Protein AF-A0A4Z0NZ22-F1 (afdb_monomer)

InterPro domains:
  IPR008030 NmrA-like domain [PF05368] (2-257)
  IPR036291 NAD(P)-binding domain superfamily [SSF51735] (5-275)
  IPR051604 Ergot Alkaloid Biosynthesis Oxidoreductase [PTHR43162] (1-289)

Radius of gyration: 26.74 Å; Cα contacts (8 Å, |Δi|>4): 582; chains: 1; bounding box: 76×53×86 Å

Sequence (340 aa):
MSDSILVTGATGTVSSEVVKALASRGLTVRAGVRSIDKAAGLAALHPTVQLVELDYARPETVQAAFAGITRLFLLTPFTGDQVAICKQLVDAAQQASVQQVVLLSGAGADAQPGTQINHWHRAVEVYLQQSGLSYTVLRPSGFMQNFLTYNGDSIRQEDKFYLAIGDGRVNYIDVRDIAAVAAAVLTAPVAAHQGQIYTLTGPTAVSSPEVAAALSAATGRPISYVAVPGEAAAQALAQAPGWMRNGLLELYRLYKAGGADWVTPTVQEITQRPPYTIQQFAQDFRQQFAPTYQVLSGVDYRRHYRHRPGYGTRICGRRSVSYHSRSSPKLRGSSCPPSG

Mean predicted aligned error: 9.47 Å

Organism: NCBI:txid2510796

Foldseek 3Di:
DAAEEEQAPCPDQQNVLLLLLQVVVVGQYEYEHCDVVVCVVSCVSHVSYHYAHDDLVDVVSLLVSLAPHQEYEDDDDPDPCRLVSLLSNLVSCLVNVHQEYEYEAAPCLVPVVDFPSSVSSVSSVVSNVVSPHFYAYEHEWAELCCCLVPVLQCLQAPLEDEAQQPFFWAQHAHSNLVSLLSSLCSPDDSVVRGPYYHYAGAPFTGGQQVLQVLLCVQQVHRRDYDHDHLVRLLVVCVPPDPSVSRRRSRVSVCRSVRVRRDHDCRSCVRNVDHTDDSNNVSNVCNVSSHHPDPPPPDDDPVPDDDDDDDDDDDDDDDDDDDDDDDDDDDDDDDDDDDDD

Nearest PDB structures (foldseek):
  5l4l-assembly1_A  TM=8.899E-01  e=2.503E-23  Streptomyces antibioticus
  2jl1-assembly1_A-2  TM=8.457E-01  e=4.194E-20  Citrobacter sp. MY-5
  2vrb-assembly1_A-2  TM=8.433E-01  e=5.618E-20  Citrobacter sp. MY-5
  5f5l-assembly1_A  TM=8.610E-01  e=1.201E-19  Micromonospora okii
  2vrc-assembly1_D  TM=8.323E-01  e=1.069E-19  Citrobacter sp. MY-5

Solvent-accessible surface area (backbone atoms only — not comparable to full-atom values): 19156 Å² total; per-residue (Å²): 132,81,71,28,32,33,31,34,49,23,87,37,86,46,36,40,38,30,50,51,50,35,37,78,71,74,36,44,34,36,33,24,22,77,46,62,83,85,40,52,76,56,42,70,72,37,97,41,37,41,78,36,55,34,38,93,93,38,66,68,31,46,54,62,56,39,62,80,28,40,33,35,40,46,47,78,68,97,52,100,55,35,53,58,56,49,47,58,54,49,53,48,35,58,77,43,64,34,57,36,38,39,34,62,52,38,52,59,24,83,41,83,89,51,48,70,58,18,50,44,37,34,59,42,50,55,49,52,72,68,63,78,50,42,33,30,39,37,15,40,44,56,52,52,59,46,53,58,76,76,28,20,64,44,36,24,75,68,36,27,37,79,46,52,26,64,82,24,24,38,14,40,17,43,44,65,47,56,9,44,39,50,33,44,63,72,69,46,64,63,82,83,45,49,77,38,76,45,57,34,29,7,75,52,47,42,34,52,64,56,54,19,50,28,42,15,69,43,59,77,46,86,37,39,62,44,70,38,53,69,66,59,49,51,56,75,34,60,87,45,60,68,69,59,37,50,36,52,57,44,50,29,49,40,28,42,69,42,75,30,62,56,68,45,66,49,42,29,72,66,57,76,42,81,44,56,45,69,52,54,52,23,49,76,46,24,74,75,53,45,60,80,68,80,82,73,85,85,74,79,79,90,75,84,90,74,94,80,86,80,89,86,80,90,81,86,78,89,85,88,87,85,84,89,85,87,90,84,88,82,93,80,89,84,78,89,83,90,88,136

pLDDT: mean 86.63, std 21.99, range [26.66, 98.88]

Secondary structure (DSSP, 8-state):
----EEETTTTSTTHHHHHHHHHTTT--EEEEES-SGGGHHHHTT-TTEEEEE--TT-HHHHHHHHTT-SEEEE---SSTTHHHHHHHHHHHHHHTT-SEEEEE--TTTT-SS--HHHHHHHHHHHHHHHS-SEEEEEEE--BTTHHHHTSHHHHHHHSEEEES-TT-EE--B-HHHHHHHHHHHHHS-GGGTTT-EEEE--SS-EEHHHHHHHHHHHHTS--EEEEPPHHHHHHHTTTS-HHHHHHHHHHHHHHHTTTB----SHHHHHHSSPPPPHHHHHHHTTTTTS-SS---TT--TT--------------------------------------

Structure (mmCIF, N/CA/C/O backbone):
data_AF-A0A4Z0NZ22-F1
#
_entry.id   AF-A0A4Z0NZ22-F1
#
loop_
_atom_site.group_PDB
_atom_site.id
_atom_site.type_symbol
_atom_site.label_atom_id
_atom_site.label_alt_id
_atom_site.label_comp_id
_atom_site.label_asym_id
_atom_site.label_entity_id
_atom_site.label_seq_id
_atom_site.pdbx_PDB_ins_code
_atom_site.Cartn_x
_atom_site.Cartn_y
_atom_site.Cartn_z
_atom_site.occupancy
_atom_site.B_iso_or_equiv
_atom_site.auth_seq_id
_atom_site.auth_comp_id
_atom_site.auth_asym_id
_atom_site.auth_atom_id
_atom_site.pdbx_PDB_model_num
ATOM 1 N N . MET A 1 1 ? -18.307 -5.344 22.573 1.00 41.66 1 MET A N 1
ATOM 2 C CA . MET A 1 1 ? -18.718 -4.719 21.292 1.00 41.66 1 MET A CA 1
ATOM 3 C C . MET A 1 1 ? -17.888 -5.348 20.184 1.00 41.66 1 MET A C 1
ATOM 5 O O . MET A 1 1 ? -16.798 -5.812 20.487 1.00 41.66 1 MET A O 1
ATOM 9 N N . SER A 1 2 ? -18.391 -5.423 18.952 1.00 52.19 2 SER A N 1
ATOM 10 C CA . SER A 1 2 ? -17.599 -5.890 17.804 1.00 52.19 2 SER A CA 1
ATOM 11 C C . SER A 1 2 ? -16.536 -4.854 17.433 1.00 52.19 2 SER A C 1
ATOM 13 O O . SER A 1 2 ? -16.887 -3.684 17.282 1.00 52.19 2 SER A O 1
ATOM 15 N N . ASP A 1 3 ? -15.283 -5.274 17.242 1.00 67.06 3 ASP A N 1
ATOM 16 C CA . ASP A 1 3 ? -14.228 -4.401 16.714 1.00 67.06 3 ASP A CA 1
ATOM 17 C C . ASP A 1 3 ? -14.613 -3.909 15.309 1.00 67.06 3 ASP A C 1
ATOM 19 O O . ASP A 1 3 ? -14.659 -4.681 14.350 1.00 67.06 3 ASP A O 1
ATOM 23 N N . SER A 1 4 ? -14.928 -2.617 15.202 1.00 88.88 4 SER A N 1
ATOM 24 C CA . SER A 1 4 ? -15.258 -1.946 13.944 1.00 88.88 4 SER A CA 1
ATOM 25 C C . SER A 1 4 ? -13.990 -1.299 13.400 1.00 88.88 4 SER A C 1
ATOM 27 O O . SER A 1 4 ? -13.471 -0.353 13.999 1.00 88.88 4 SER A O 1
ATOM 29 N N . ILE A 1 5 ? -13.487 -1.824 12.281 1.00 97.81 5 ILE A N 1
ATOM 30 C CA . ILE A 1 5 ? -12.243 -1.369 11.652 1.00 97.81 5 ILE A CA 1
ATOM 31 C C . ILE A 1 5 ? -12.587 -0.435 10.488 1.00 97.81 5 ILE A C 1
ATOM 33 O O . ILE A 1 5 ? -13.221 -0.871 9.526 1.00 97.81 5 ILE A O 1
ATOM 37 N N . LEU A 1 6 ? -12.150 0.827 10.539 1.00 98.50 6 LEU A N 1
ATOM 38 C CA . LEU A 1 6 ? -12.219 1.733 9.386 1.00 98.50 6 LEU A CA 1
ATOM 39 C C . LEU A 1 6 ? -11.028 1.494 8.458 1.00 98.50 6 LEU A C 1
ATOM 41 O O . LEU A 1 6 ? -9.884 1.488 8.903 1.00 98.50 6 LEU A O 1
ATOM 45 N N . VAL A 1 7 ? -11.292 1.362 7.162 1.00 98.69 7 VAL A N 1
ATOM 46 C CA . VAL A 1 7 ? -10.273 1.352 6.108 1.00 98.69 7 VAL A CA 1
ATOM 47 C C . VAL A 1 7 ? -10.487 2.582 5.232 1.00 98.69 7 VAL A C 1
ATOM 49 O O . VAL A 1 7 ? -11.514 2.686 4.556 1.00 98.69 7 VAL A O 1
ATOM 52 N N . THR A 1 8 ? -9.546 3.530 5.241 1.00 98.50 8 THR A N 1
ATOM 53 C CA . THR A 1 8 ? -9.668 4.759 4.438 1.00 98.50 8 THR A CA 1
ATOM 54 C C . THR A 1 8 ? -9.293 4.525 2.974 1.00 98.50 8 THR A C 1
ATOM 56 O O . THR A 1 8 ? -8.474 3.661 2.640 1.00 98.50 8 THR A O 1
ATOM 59 N N . GLY A 1 9 ? -9.912 5.297 2.073 1.00 96.12 9 GLY A N 1
ATOM 60 C CA . GLY A 1 9 ? -9.673 5.190 0.632 1.00 96.12 9 GLY A CA 1
ATOM 61 C C . GLY A 1 9 ? -9.970 3.792 0.078 1.00 96.12 9 GLY A C 1
ATOM 62 O O . GLY A 1 9 ? -9.214 3.300 -0.755 1.00 96.12 9 GLY A O 1
ATOM 63 N N . ALA A 1 10 ? -11.029 3.132 0.560 1.00 96.81 10 ALA A N 1
ATOM 64 C CA . ALA A 1 10 ? -11.227 1.684 0.439 1.00 96.81 10 ALA A CA 1
ATOM 65 C C . ALA A 1 10 ? -11.265 1.126 -1.001 1.00 96.81 10 ALA A C 1
ATOM 67 O O . ALA A 1 10 ? -10.991 -0.053 -1.203 1.00 96.81 10 ALA A O 1
ATOM 68 N N . THR A 1 11 ? -11.547 1.954 -2.012 1.00 95.06 11 THR A N 1
ATOM 69 C CA . THR A 1 11 ? -11.486 1.583 -3.442 1.00 95.06 11 THR A CA 1
ATOM 70 C C . THR A 1 11 ? -10.072 1.626 -4.045 1.00 95.06 11 THR A C 1
ATOM 72 O O . THR A 1 11 ? -9.912 1.363 -5.233 1.00 95.06 11 THR A O 1
ATOM 75 N N . GLY A 1 12 ? -9.050 2.016 -3.278 1.00 94.94 12 GLY A N 1
ATOM 76 C CA . GLY A 1 12 ? -7.660 2.117 -3.730 1.00 94.94 12 GLY A CA 1
ATOM 77 C C . GLY A 1 12 ? -6.935 0.768 -3.802 1.00 94.94 12 GLY A C 1
ATOM 78 O O . GLY A 1 12 ? -7.339 -0.207 -3.169 1.00 94.94 12 GLY A O 1
ATOM 79 N N . THR A 1 13 ? -5.825 0.727 -4.543 1.00 95.81 13 THR A N 1
ATOM 80 C CA . THR A 1 13 ? -5.070 -0.499 -4.872 1.00 95.81 13 THR A CA 1
ATOM 81 C C . THR A 1 13 ? -4.654 -1.320 -3.646 1.00 95.81 13 THR A C 1
ATOM 83 O O . THR A 1 13 ? -4.765 -2.537 -3.674 1.00 95.81 13 THR A O 1
ATOM 86 N N . VAL A 1 14 ? -4.218 -0.671 -2.559 1.00 98.12 14 VAL A N 1
ATOM 87 C CA . VAL A 1 14 ? -3.867 -1.360 -1.300 1.00 98.12 14 VAL A CA 1
ATOM 88 C C . VAL A 1 14 ? -5.104 -1.572 -0.426 1.00 98.12 14 VAL A C 1
ATOM 90 O O . VAL A 1 14 ? -5.385 -2.695 -0.016 1.00 98.12 14 VAL A O 1
ATOM 93 N N . SER A 1 15 ? -5.871 -0.509 -0.157 1.00 98.00 15 SER A N 1
ATOM 94 C CA . SER A 1 15 ? -7.009 -0.564 0.771 1.00 98.00 15 SER A CA 1
ATOM 95 C C . SER A 1 15 ? -8.094 -1.564 0.359 1.00 98.00 15 SER A C 1
ATOM 97 O O . SER A 1 15 ? -8.716 -2.162 1.232 1.00 98.00 15 SER A O 1
ATOM 99 N N . SER A 1 16 ? -8.311 -1.800 -0.937 1.00 96.94 16 SER A N 1
ATOM 100 C CA . SER A 1 16 ? -9.289 -2.794 -1.403 1.00 96.94 16 SER A CA 1
ATOM 101 C C . SER A 1 16 ? -8.866 -4.237 -1.097 1.00 96.94 16 SER A C 1
ATOM 103 O O . SER A 1 16 ? -9.713 -5.049 -0.724 1.00 96.94 16 SER A O 1
ATOM 105 N N . GLU A 1 17 ? -7.567 -4.553 -1.147 1.00 98.12 17 GLU A N 1
ATOM 106 C CA . GLU A 1 17 ? -7.050 -5.836 -0.652 1.00 98.12 17 GLU A CA 1
ATOM 107 C C . GLU A 1 17 ? -7.082 -5.912 0.884 1.00 98.12 17 GLU A C 1
ATOM 109 O O . GLU A 1 17 ? -7.377 -6.975 1.424 1.00 98.12 17 GLU A O 1
ATOM 114 N N . VAL A 1 18 ? -6.881 -4.799 1.607 1.00 98.62 18 VAL A N 1
ATOM 115 C CA . VAL A 1 18 ? -7.067 -4.752 3.075 1.00 98.62 18 VAL A CA 1
ATOM 116 C C . VAL A 1 18 ? -8.521 -5.060 3.455 1.00 98.62 18 VAL A C 1
ATOM 118 O O . VAL A 1 18 ? -8.752 -5.878 4.345 1.00 98.62 18 VAL A O 1
ATOM 121 N N . VAL A 1 19 ? -9.507 -4.482 2.754 1.00 98.06 19 VAL A N 1
ATOM 122 C CA . VAL A 1 19 ? -10.933 -4.807 2.954 1.00 98.06 19 VAL A CA 1
ATOM 123 C C . VAL A 1 19 ? -11.183 -6.300 2.732 1.00 98.06 19 VAL A C 1
ATOM 125 O O . VAL A 1 19 ? -11.778 -6.938 3.597 1.00 98.06 19 VAL A O 1
ATOM 128 N N . LYS A 1 20 ? -10.682 -6.884 1.632 1.00 96.94 20 LYS A N 1
ATOM 129 C CA . LYS A 1 20 ? -10.801 -8.330 1.360 1.00 96.94 20 LYS A CA 1
ATOM 130 C C . LYS A 1 20 ? -10.159 -9.185 2.457 1.00 96.94 20 LYS A C 1
ATOM 132 O O . LYS A 1 20 ? -10.775 -10.144 2.912 1.00 96.94 20 LYS A O 1
ATOM 137 N N . ALA A 1 21 ? -8.946 -8.838 2.892 1.00 97.31 21 ALA A N 1
ATOM 138 C CA . ALA A 1 21 ? -8.159 -9.599 3.865 1.00 97.31 21 ALA A CA 1
ATOM 139 C C . ALA A 1 21 ? -8.700 -9.530 5.305 1.00 97.31 21 ALA A C 1
ATOM 141 O O . ALA A 1 21 ? -8.430 -10.433 6.099 1.00 97.31 21 ALA A O 1
ATOM 142 N N . LEU A 1 22 ? -9.447 -8.475 5.646 1.00 96.69 22 LEU A N 1
ATOM 143 C CA . LEU A 1 22 ? -10.191 -8.365 6.904 1.00 96.69 22 LEU A CA 1
ATOM 144 C C . LEU A 1 22 ? -11.560 -9.058 6.808 1.00 96.69 22 LEU A C 1
ATOM 146 O O . LEU A 1 22 ? -11.936 -9.813 7.704 1.00 96.69 22 LEU A O 1
ATOM 150 N N . ALA A 1 23 ? -12.292 -8.849 5.711 1.00 94.75 23 ALA A N 1
ATOM 151 C CA . ALA A 1 23 ? -13.616 -9.431 5.508 1.00 94.75 23 ALA A CA 1
ATOM 152 C C . ALA A 1 23 ? -13.581 -10.966 5.418 1.00 94.75 23 ALA A C 1
ATOM 154 O O . ALA A 1 23 ? -14.445 -11.627 5.988 1.00 94.75 23 ALA A O 1
ATOM 155 N N . SER A 1 24 ? -12.541 -11.548 4.805 1.00 93.44 24 SER A N 1
ATOM 156 C CA . SER A 1 24 ? -12.329 -13.005 4.761 1.00 93.44 24 SER A CA 1
ATOM 157 C C . SER A 1 24 ? -12.059 -13.644 6.132 1.00 93.44 24 SER A C 1
ATOM 159 O O . SER A 1 24 ? -12.134 -14.863 6.261 1.00 93.44 24 SER A O 1
ATOM 161 N N . ARG A 1 25 ? -11.793 -12.834 7.168 1.00 92.12 25 ARG A N 1
ATOM 162 C CA . ARG A 1 25 ? -11.691 -13.254 8.577 1.00 92.12 25 ARG A CA 1
ATOM 163 C C . ARG A 1 25 ? -13.008 -13.067 9.349 1.00 92.12 25 ARG A C 1
ATOM 165 O O . ARG A 1 25 ? -13.018 -13.197 10.568 1.00 92.12 25 ARG A O 1
ATOM 172 N N . GLY A 1 26 ? -14.104 -12.726 8.665 1.00 90.06 26 GLY A N 1
ATOM 173 C CA . GLY A 1 26 ? -15.426 -12.502 9.264 1.00 90.06 26 GLY A CA 1
ATOM 174 C C . GLY A 1 26 ? -15.586 -11.169 10.007 1.00 90.06 26 GLY A C 1
ATOM 175 O O . GLY A 1 26 ? -16.565 -10.990 10.726 1.00 90.06 26 GLY A O 1
ATOM 176 N N . LEU A 1 27 ? -14.643 -10.234 9.859 1.00 91.56 27 LEU A N 1
ATOM 177 C CA . LEU A 1 27 ? -14.626 -8.969 10.603 1.00 91.56 27 LEU A CA 1
ATOM 178 C C . LEU A 1 27 ? -15.558 -7.926 9.980 1.00 91.56 27 LEU A C 1
ATOM 180 O O . LEU A 1 27 ? -15.680 -7.853 8.755 1.00 91.56 27 LEU A O 1
ATOM 184 N N . THR A 1 28 ? -16.153 -7.070 10.813 1.00 92.88 28 THR A N 1
ATOM 185 C CA . THR A 1 28 ? -16.909 -5.893 10.360 1.00 92.88 28 THR A CA 1
ATOM 186 C C . THR A 1 28 ? -15.945 -4.817 9.870 1.00 92.88 28 THR A C 1
ATOM 188 O O . THR A 1 28 ? -15.236 -4.188 10.659 1.00 92.88 28 THR A O 1
ATOM 191 N N . VAL A 1 29 ? -15.929 -4.595 8.556 1.00 96.69 29 VAL A N 1
ATOM 192 C CA . VAL A 1 29 ? -15.053 -3.618 7.905 1.00 96.69 29 VAL A CA 1
ATOM 193 C C . VAL A 1 29 ? -15.879 -2.421 7.472 1.00 96.69 29 VAL A C 1
ATOM 195 O O . VAL A 1 29 ? -16.719 -2.531 6.580 1.00 96.69 29 VAL A O 1
ATOM 198 N N . ARG A 1 30 ? -15.605 -1.255 8.056 1.00 97.50 30 ARG A N 1
ATOM 199 C CA . ARG A 1 30 ? -16.138 0.017 7.576 1.00 97.50 30 ARG A CA 1
ATOM 200 C C . ARG A 1 30 ? -15.234 0.519 6.448 1.00 97.50 30 ARG A C 1
ATOM 202 O O . ARG A 1 30 ? -14.103 0.937 6.675 1.00 97.50 30 ARG A O 1
ATOM 209 N N . ALA A 1 31 ? -15.711 0.437 5.215 1.00 97.94 31 ALA A N 1
ATOM 210 C CA . ALA A 1 31 ? -14.993 0.848 4.016 1.00 97.94 31 ALA A CA 1
ATOM 211 C C . ALA A 1 31 ? -15.276 2.331 3.722 1.00 97.94 31 ALA A C 1
ATOM 213 O O . ALA A 1 31 ? -16.336 2.680 3.202 1.00 97.94 31 ALA A O 1
ATOM 214 N N . GLY A 1 32 ? -14.325 3.206 4.064 1.00 97.94 32 GLY A N 1
ATOM 215 C CA . GLY A 1 32 ? -14.424 4.648 3.840 1.00 97.94 32 GLY A CA 1
ATOM 216 C C . GLY A 1 32 ? -14.203 5.008 2.372 1.00 97.94 32 GLY A C 1
ATOM 217 O O . GLY A 1 32 ? -13.101 4.825 1.842 1.00 97.94 32 GLY A O 1
ATOM 218 N N . VAL A 1 33 ? -15.245 5.523 1.715 1.00 97.12 33 VAL A N 1
ATOM 219 C CA . VAL A 1 33 ? -15.266 5.809 0.273 1.00 97.12 33 VAL A CA 1
ATOM 220 C C . VAL A 1 33 ? -15.844 7.191 -0.031 1.00 97.12 33 VAL A C 1
ATOM 222 O O . VAL A 1 33 ? -16.864 7.587 0.513 1.00 97.12 33 VAL A O 1
ATOM 225 N N . ARG A 1 34 ? -15.243 7.920 -0.976 1.00 94.44 34 ARG A N 1
ATOM 226 C CA . ARG A 1 34 ? -15.715 9.257 -1.403 1.00 94.44 34 ARG A CA 1
ATOM 227 C C . ARG A 1 34 ? -17.034 9.231 -2.204 1.00 94.44 34 ARG A C 1
ATOM 229 O O . ARG A 1 34 ? -17.586 10.272 -2.526 1.00 94.44 34 ARG A O 1
ATOM 236 N N . SER A 1 35 ? -17.501 8.055 -2.620 1.00 92.44 35 SER A N 1
ATOM 237 C CA . SER A 1 35 ? -18.759 7.874 -3.355 1.00 92.44 35 SER A CA 1
ATOM 238 C C . SER A 1 35 ? -19.219 6.430 -3.181 1.00 92.44 35 SER A C 1
ATOM 240 O O . SER A 1 35 ? -18.518 5.506 -3.598 1.00 92.44 35 SER A O 1
ATOM 242 N N . ILE A 1 36 ? -20.378 6.246 -2.546 1.00 93.38 36 ILE A N 1
ATOM 243 C CA . ILE A 1 36 ? -20.930 4.928 -2.198 1.00 93.38 36 ILE A CA 1
ATOM 244 C C . ILE A 1 36 ? -21.338 4.160 -3.464 1.00 93.38 36 ILE A C 1
ATOM 246 O O . ILE A 1 36 ? -20.950 3.004 -3.625 1.00 93.38 36 ILE A O 1
ATOM 250 N N . ASP A 1 37 ? -22.008 4.817 -4.416 1.00 89.88 37 ASP A N 1
ATOM 251 C CA . ASP A 1 37 ? -22.471 4.207 -5.676 1.00 89.88 37 ASP A CA 1
ATOM 252 C C . ASP A 1 37 ? -21.324 3.571 -6.478 1.00 89.88 37 ASP A C 1
ATOM 254 O O . ASP A 1 37 ? -21.452 2.488 -7.049 1.00 89.88 37 ASP A O 1
ATOM 258 N N . LYS A 1 38 ? -20.156 4.228 -6.478 1.00 87.81 38 LYS A N 1
ATOM 259 C CA . LYS A 1 38 ? -18.937 3.768 -7.166 1.00 87.81 38 LYS A CA 1
ATOM 260 C C . LYS A 1 38 ? -18.181 2.678 -6.398 1.00 87.81 38 LYS A C 1
ATOM 262 O O . LYS A 1 38 ? -17.187 2.162 -6.903 1.00 87.81 38 LYS A O 1
ATOM 267 N N . ALA A 1 39 ? -18.643 2.325 -5.201 1.00 91.56 39 ALA A N 1
ATOM 268 C CA . ALA A 1 39 ? -18.044 1.339 -4.310 1.00 91.56 39 ALA A CA 1
ATOM 269 C C . ALA A 1 39 ? -18.925 0.097 -4.079 1.00 91.56 39 ALA A C 1
ATOM 271 O O . ALA A 1 39 ? -18.540 -0.771 -3.297 1.00 91.56 39 ALA A O 1
ATOM 272 N N . ALA A 1 40 ? -20.058 -0.050 -4.780 1.00 87.19 40 ALA A N 1
ATOM 273 C CA . ALA A 1 40 ? -20.949 -1.213 -4.659 1.00 87.19 40 ALA A CA 1
ATOM 274 C C . ALA A 1 40 ? -20.218 -2.568 -4.808 1.00 87.19 40 ALA A C 1
ATOM 276 O O . ALA A 1 40 ? -20.525 -3.527 -4.101 1.00 87.19 40 ALA A O 1
ATOM 277 N N . GLY A 1 41 ? -19.184 -2.629 -5.658 1.00 89.38 41 GLY A N 1
ATOM 278 C CA . GLY A 1 41 ? -18.330 -3.811 -5.822 1.00 89.38 41 GLY A CA 1
ATOM 279 C C . GLY A 1 41 ? -17.497 -4.201 -4.590 1.00 89.38 41 GLY A C 1
ATOM 280 O O . GLY A 1 41 ? -17.073 -5.347 -4.513 1.00 89.38 41 GLY A O 1
ATOM 281 N N . LEU A 1 42 ? -17.281 -3.298 -3.621 1.00 89.00 42 LEU A N 1
ATOM 282 C CA . LEU A 1 42 ? -16.673 -3.630 -2.324 1.00 89.00 42 LEU A CA 1
ATOM 283 C C . LEU A 1 42 ? -17.697 -4.238 -1.359 1.00 89.00 42 LEU A C 1
ATOM 285 O O . LEU A 1 42 ? -17.389 -5.224 -0.699 1.00 89.00 42 LEU A O 1
ATOM 289 N N . ALA A 1 43 ? -18.917 -3.691 -1.299 1.00 89.06 43 ALA A N 1
ATOM 290 C CA . ALA A 1 43 ? -19.999 -4.260 -0.487 1.00 89.06 43 ALA A CA 1
ATOM 291 C C . ALA A 1 43 ? -20.357 -5.687 -0.942 1.00 89.06 43 ALA A C 1
ATOM 293 O O . ALA A 1 43 ? -20.623 -6.563 -0.124 1.00 89.06 43 ALA A O 1
ATOM 294 N N . ALA A 1 44 ? -20.285 -5.943 -2.251 1.00 90.75 44 ALA A N 1
ATOM 295 C CA . ALA A 1 44 ? -20.498 -7.263 -2.838 1.00 90.75 44 ALA A CA 1
ATOM 296 C C . ALA A 1 44 ? -19.407 -8.306 -2.503 1.00 90.75 44 ALA A C 1
ATOM 298 O O . ALA A 1 44 ? -19.594 -9.478 -2.818 1.00 90.75 44 ALA A O 1
ATOM 299 N N . LEU A 1 45 ? -18.280 -7.923 -1.880 1.00 87.94 45 LEU A N 1
ATOM 300 C CA . LEU A 1 45 ? -17.219 -8.870 -1.504 1.00 87.94 45 LEU A CA 1
ATOM 301 C C . LEU A 1 45 ? -17.633 -9.787 -0.349 1.00 87.94 45 LEU A C 1
ATOM 303 O O . LEU A 1 45 ? -17.276 -10.963 -0.347 1.00 87.94 45 LEU A O 1
ATOM 307 N N . HIS A 1 46 ? -18.320 -9.243 0.662 1.00 91.69 46 HIS A N 1
ATOM 308 C CA . HIS A 1 46 ? -18.703 -9.980 1.865 1.00 91.69 46 HIS A CA 1
ATOM 309 C C . HIS A 1 46 ? -19.768 -9.213 2.674 1.00 91.69 46 HIS A C 1
ATOM 311 O O . HIS A 1 46 ? -19.634 -7.994 2.809 1.00 91.69 46 HIS A O 1
ATOM 317 N N . PRO A 1 47 ? -20.753 -9.880 3.314 1.00 91.50 47 PRO A N 1
ATOM 318 C CA . PRO A 1 47 ? -21.807 -9.211 4.093 1.00 91.50 47 PRO A CA 1
ATOM 319 C C . PRO A 1 47 ? -21.331 -8.340 5.269 1.00 91.50 47 PRO A C 1
ATOM 321 O O . PRO A 1 47 ? -22.110 -7.556 5.804 1.00 91.50 47 PRO A O 1
ATOM 324 N N . THR A 1 48 ? -20.070 -8.470 5.694 1.00 93.25 48 THR A N 1
ATOM 325 C CA . THR A 1 48 ? -19.481 -7.664 6.777 1.00 93.25 48 THR A CA 1
ATOM 326 C C . THR A 1 48 ? -18.806 -6.370 6.297 1.00 93.25 48 THR A C 1
ATOM 328 O O . THR A 1 48 ? -18.308 -5.608 7.128 1.00 93.25 48 THR A O 1
ATOM 331 N N . VAL A 1 49 ? -18.784 -6.096 4.984 1.00 96.06 49 VAL A N 1
ATOM 332 C CA . VAL A 1 49 ? -18.248 -4.848 4.413 1.00 96.06 49 VAL A CA 1
ATOM 333 C C . VAL A 1 49 ? -19.339 -3.778 4.381 1.00 96.06 49 VAL A C 1
ATOM 335 O O . VAL A 1 49 ? -20.264 -3.824 3.573 1.00 96.06 49 VAL A O 1
ATOM 338 N N . GLN A 1 50 ? -19.208 -2.781 5.251 1.00 95.69 50 GLN A N 1
ATOM 339 C CA . GLN A 1 50 ? -20.121 -1.647 5.368 1.00 95.69 50 GLN A CA 1
ATOM 340 C C . GLN A 1 50 ? -19.505 -0.422 4.688 1.00 95.69 50 GLN A C 1
ATOM 342 O O . GLN A 1 50 ? -18.475 0.081 5.134 1.00 95.69 50 GLN A O 1
ATOM 347 N N . LEU A 1 51 ? -20.117 0.077 3.613 1.00 96.88 51 LEU A N 1
ATOM 348 C CA . LEU A 1 51 ? -19.687 1.332 2.987 1.00 96.88 51 LEU A CA 1
ATOM 349 C C . LEU A 1 51 ? -20.050 2.519 3.887 1.00 96.88 51 LEU A C 1
ATOM 351 O O . LEU A 1 51 ? -21.163 2.581 4.408 1.00 96.88 51 LEU A O 1
ATOM 355 N N . VAL A 1 52 ? -19.142 3.484 4.018 1.00 97.19 52 VAL A N 1
ATOM 356 C CA . VAL A 1 52 ? -19.442 4.799 4.601 1.00 97.19 52 VAL A CA 1
ATOM 357 C C . VAL A 1 52 ? -18.904 5.893 3.690 1.00 97.19 52 VAL A C 1
ATOM 359 O O . VAL A 1 52 ? -17.827 5.738 3.105 1.00 97.19 52 VAL A O 1
ATOM 362 N N . GLU A 1 53 ? -19.640 6.997 3.562 1.00 97.75 53 GLU A N 1
ATOM 363 C CA . GLU A 1 53 ? -19.098 8.167 2.881 1.00 97.75 53 GLU A CA 1
ATOM 364 C C . GLU A 1 53 ? -17.942 8.749 3.706 1.00 97.75 53 GLU A C 1
ATOM 366 O O . GLU A 1 53 ? -18.077 8.985 4.905 1.00 97.75 53 GLU A O 1
ATOM 371 N N . LEU A 1 54 ? -16.798 8.949 3.057 1.00 97.81 54 LEU A N 1
ATOM 372 C CA . LEU A 1 54 ? -15.616 9.564 3.643 1.00 97.81 54 LEU A CA 1
ATOM 373 C C . LEU A 1 54 ? -14.959 10.468 2.599 1.00 97.81 54 LEU A C 1
ATOM 375 O O . LEU A 1 54 ? -14.317 10.001 1.654 1.00 97.81 54 LEU A O 1
ATOM 379 N N . ASP A 1 55 ? -15.142 11.769 2.785 1.00 96.06 55 ASP A N 1
ATOM 380 C CA . ASP A 1 55 ? -14.644 12.830 1.923 1.00 96.06 55 ASP A CA 1
ATOM 381 C C . ASP A 1 55 ? -13.892 13.847 2.786 1.00 96.06 55 ASP A C 1
ATOM 383 O O . ASP A 1 55 ? -14.472 14.539 3.619 1.00 96.06 55 ASP A O 1
ATOM 387 N N . TYR A 1 56 ? -12.571 13.916 2.627 1.00 94.69 56 TYR A N 1
ATOM 388 C CA . TYR A 1 56 ? -11.704 14.659 3.548 1.00 94.69 56 TYR A CA 1
ATOM 389 C C . TYR A 1 56 ? -11.955 16.178 3.533 1.00 94.69 56 TYR A C 1
ATOM 391 O O . TYR A 1 56 ? -11.631 16.858 4.503 1.00 94.69 56 TYR A O 1
ATOM 399 N N . ALA A 1 57 ? -12.593 16.700 2.479 1.00 94.00 57 ALA A N 1
ATOM 400 C CA . ALA A 1 57 ? -13.034 18.094 2.393 1.00 94.00 57 ALA A CA 1
ATOM 401 C C . ALA A 1 57 ? -14.349 18.386 3.154 1.00 94.00 57 ALA A C 1
ATOM 403 O O . ALA A 1 57 ? -14.747 19.546 3.249 1.00 94.00 57 ALA A O 1
ATOM 404 N N . ARG A 1 58 ? -15.026 17.357 3.684 1.00 96.25 58 ARG A N 1
ATOM 405 C CA . ARG A 1 58 ? -16.325 17.428 4.372 1.00 96.25 58 ARG A CA 1
ATOM 406 C C . ARG A 1 58 ? -16.231 16.834 5.788 1.00 96.25 58 ARG A C 1
ATOM 408 O O . ARG A 1 58 ? -16.384 15.615 5.949 1.00 96.25 58 ARG A O 1
ATOM 415 N N . PRO A 1 59 ? -15.942 17.659 6.818 1.00 95.38 59 PRO A N 1
ATOM 416 C CA . PRO A 1 59 ? -15.694 17.204 8.190 1.00 95.38 59 PRO 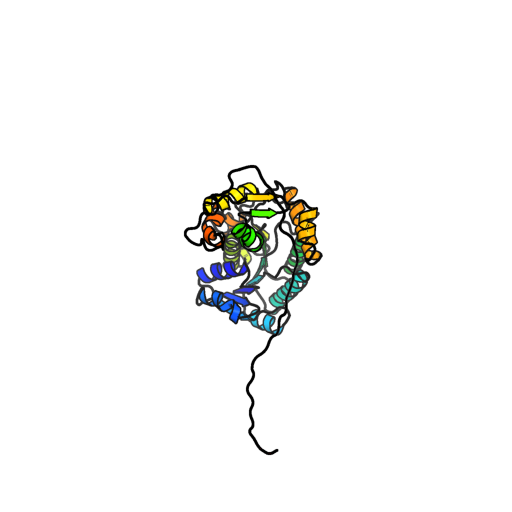A CA 1
ATOM 417 C C . PRO A 1 59 ? -16.809 16.341 8.792 1.00 95.38 59 PRO A C 1
ATOM 419 O O . PRO A 1 59 ? -16.523 15.437 9.572 1.00 95.38 59 PRO A O 1
ATOM 422 N N . GLU A 1 60 ? -18.061 16.567 8.402 1.00 96.75 60 GLU A N 1
ATOM 423 C CA . GLU A 1 60 ? -19.219 15.787 8.834 1.00 96.75 60 GLU A CA 1
ATOM 424 C C . GLU A 1 60 ? -19.151 14.323 8.363 1.00 96.75 60 GLU A C 1
ATOM 426 O O . GLU A 1 60 ? -19.505 13.414 9.115 1.00 96.75 60 GLU A O 1
ATOM 431 N N . THR A 1 61 ? -18.604 14.067 7.166 1.00 97.88 61 THR A N 1
ATOM 432 C CA . THR A 1 61 ? -18.380 12.695 6.672 1.00 97.88 61 THR A CA 1
ATOM 433 C C . THR A 1 61 ? -17.233 12.015 7.418 1.00 97.88 61 THR A C 1
ATOM 435 O O . THR A 1 61 ? -17.317 10.831 7.737 1.00 97.88 61 THR A O 1
ATOM 438 N N . VAL A 1 62 ? -16.189 12.771 7.783 1.00 97.94 62 VAL A N 1
ATOM 439 C CA . VAL A 1 62 ? -15.074 12.269 8.601 1.00 97.94 62 VAL A CA 1
ATOM 440 C C . VAL A 1 62 ? -15.576 11.880 9.995 1.00 97.94 62 VAL A C 1
ATOM 442 O O . VAL A 1 62 ? -15.326 10.763 10.441 1.00 97.94 62 VAL A O 1
ATOM 445 N N . GLN A 1 63 ? -16.356 12.743 10.652 1.00 95.81 63 GLN A N 1
ATOM 446 C CA . GLN A 1 63 ? -16.963 12.449 11.956 1.00 95.81 63 GLN A CA 1
ATOM 447 C C . GLN A 1 63 ? -17.873 11.210 11.900 1.00 95.81 63 GLN A C 1
ATOM 449 O O . GLN A 1 63 ? -17.730 10.306 12.725 1.00 95.81 63 GLN A O 1
ATOM 454 N N . ALA A 1 64 ? -18.754 11.115 10.897 1.00 96.31 64 ALA A N 1
ATOM 455 C CA . ALA A 1 64 ? -19.636 9.961 10.718 1.00 96.31 64 ALA A CA 1
ATOM 456 C C . ALA A 1 64 ? -18.862 8.654 10.451 1.00 96.31 64 ALA A C 1
ATOM 458 O O . ALA A 1 64 ? -19.174 7.613 11.033 1.00 96.31 64 ALA A O 1
ATOM 459 N N . ALA A 1 65 ? -17.817 8.697 9.618 1.00 97.50 65 ALA A N 1
ATOM 460 C CA . ALA A 1 65 ? -16.985 7.535 9.318 1.00 97.50 65 ALA A CA 1
ATOM 461 C C . ALA A 1 65 ? -16.196 7.034 10.539 1.00 97.50 65 ALA A C 1
ATOM 463 O O . ALA A 1 65 ? -16.039 5.821 10.697 1.00 97.50 65 ALA A O 1
ATOM 464 N N . PHE A 1 66 ? -15.742 7.932 11.416 1.00 97.69 66 PHE A N 1
ATOM 465 C CA . PHE A 1 66 ? -14.939 7.597 12.598 1.00 97.69 66 PHE A CA 1
ATOM 466 C C . PHE A 1 66 ? -15.781 7.231 13.836 1.00 97.69 66 PHE A C 1
ATOM 468 O O . PHE A 1 66 ? -15.268 6.599 14.757 1.00 97.69 66 PHE A O 1
ATOM 475 N N . ALA A 1 67 ? -17.079 7.551 13.866 1.00 95.31 67 ALA A N 1
ATOM 476 C CA . ALA A 1 67 ? -17.946 7.298 15.018 1.00 95.31 67 ALA A CA 1
ATOM 477 C C . ALA A 1 67 ? -17.972 5.812 15.452 1.00 95.31 67 ALA A C 1
ATOM 479 O O . ALA A 1 67 ? -18.483 4.941 14.736 1.00 95.31 67 ALA A O 1
ATOM 480 N N . GLY A 1 68 ? -17.440 5.523 16.645 1.00 94.06 68 GLY A N 1
ATOM 481 C CA . GLY A 1 68 ? -17.471 4.194 17.268 1.00 94.06 68 GLY A CA 1
ATOM 482 C C . GLY A 1 68 ? -16.556 3.137 16.634 1.00 94.06 68 GLY A C 1
ATOM 483 O O . GLY A 1 68 ? -16.819 1.946 16.796 1.00 94.06 68 GLY A O 1
ATOM 484 N N . ILE A 1 69 ? -15.517 3.534 15.892 1.00 96.50 69 ILE A N 1
ATOM 485 C CA . ILE A 1 69 ? -14.489 2.596 15.404 1.00 96.50 69 ILE A CA 1
ATOM 486 C C . ILE A 1 69 ? -13.455 2.329 16.505 1.00 96.50 69 ILE A C 1
ATOM 488 O O . ILE A 1 69 ? -13.103 3.233 17.258 1.00 96.50 69 ILE A O 1
ATOM 492 N N . THR A 1 70 ? -12.931 1.107 16.589 1.00 95.88 70 THR A N 1
ATOM 493 C CA . THR A 1 70 ? -11.854 0.778 17.543 1.00 95.88 70 THR A CA 1
ATOM 494 C C . THR A 1 70 ? -10.477 0.817 16.893 1.00 95.88 70 THR A C 1
ATOM 496 O O . THR A 1 70 ? -9.492 1.104 17.574 1.00 95.88 70 THR A O 1
ATOM 499 N N . ARG A 1 71 ? -10.384 0.576 15.578 1.00 98.12 71 ARG A N 1
ATOM 500 C CA . ARG A 1 71 ? -9.117 0.551 14.830 1.00 98.12 71 ARG A CA 1
ATOM 501 C C . ARG A 1 71 ? -9.245 1.208 13.457 1.00 98.12 71 ARG A C 1
ATOM 503 O O . ARG A 1 71 ? -10.318 1.212 12.854 1.00 98.12 71 ARG A O 1
ATOM 510 N N . LEU A 1 72 ? -8.127 1.723 12.954 1.00 98.75 72 LEU A N 1
ATOM 511 C CA . LEU A 1 72 ? -8.030 2.451 11.689 1.00 98.75 72 LEU A CA 1
ATOM 512 C C . LEU A 1 72 ? -6.888 1.899 10.826 1.00 98.75 72 LEU A C 1
ATOM 514 O O . LEU A 1 72 ? -5.743 1.886 11.268 1.00 98.75 72 LEU A O 1
ATOM 518 N N . PHE A 1 73 ? -7.168 1.525 9.577 1.00 98.88 73 PHE A N 1
ATOM 519 C CA . PHE A 1 73 ? -6.161 1.471 8.515 1.00 98.88 73 PHE A CA 1
ATOM 520 C C . PHE A 1 73 ? -6.146 2.811 7.776 1.00 98.88 73 PHE A C 1
ATOM 522 O O . PHE A 1 73 ? -7.129 3.171 7.120 1.00 98.88 73 PHE A O 1
ATOM 529 N N . LEU A 1 74 ? -5.036 3.541 7.893 1.00 98.69 74 LEU A N 1
ATOM 530 C CA . LEU A 1 74 ? -4.877 4.892 7.365 1.00 98.69 74 LEU A CA 1
ATOM 531 C C . LEU A 1 74 ? -4.027 4.889 6.087 1.00 98.69 74 LEU A C 1
ATOM 533 O O . LEU A 1 74 ? -2.806 4.733 6.128 1.00 98.69 74 LEU A O 1
ATOM 537 N N . LEU A 1 75 ? -4.697 5.124 4.958 1.00 97.69 75 LEU A N 1
ATOM 538 C CA . LEU A 1 75 ? -4.115 5.456 3.658 1.00 97.69 75 LEU A CA 1
ATOM 539 C C . LEU A 1 75 ? -4.846 6.653 3.024 1.00 97.69 75 LEU A C 1
ATOM 541 O O . LEU A 1 75 ? -6.068 6.649 2.845 1.00 97.69 75 LEU A O 1
ATOM 545 N N . THR A 1 76 ? -4.074 7.665 2.644 1.00 92.38 76 THR A N 1
ATOM 546 C CA . THR A 1 76 ? -4.502 8.865 1.914 1.00 92.38 76 THR A CA 1
ATOM 547 C C . THR A 1 76 ? -4.060 8.810 0.444 1.00 92.38 76 THR A C 1
ATOM 549 O O . THR A 1 76 ? -3.147 8.057 0.099 1.00 92.38 76 THR A O 1
ATOM 552 N N . PRO A 1 77 ? -4.707 9.563 -0.466 1.00 88.31 77 PRO A N 1
ATOM 553 C CA . PRO A 1 77 ? -4.262 9.656 -1.852 1.00 88.31 77 PRO A CA 1
ATOM 554 C C . PRO A 1 77 ? -2.908 10.377 -1.952 1.00 88.31 77 PRO A C 1
ATOM 556 O O . PRO A 1 77 ? -2.604 11.266 -1.162 1.00 88.31 77 PRO A O 1
ATOM 559 N N . PHE A 1 78 ? -2.110 10.015 -2.958 1.00 87.75 78 PHE A N 1
ATOM 560 C CA . PHE A 1 78 ? -0.851 10.697 -3.261 1.00 87.75 78 PHE A CA 1
ATOM 561 C C . PHE A 1 78 ? -1.142 12.054 -3.920 1.00 87.75 78 PHE A C 1
ATOM 563 O O . PHE A 1 78 ? -1.436 12.133 -5.115 1.00 87.75 78 PHE A O 1
ATOM 570 N N . THR A 1 79 ? -1.122 13.112 -3.112 1.00 90.06 79 THR A N 1
ATOM 571 C CA . THR A 1 79 ? -1.498 14.487 -3.474 1.00 90.06 79 THR A CA 1
ATOM 572 C C . THR A 1 79 ? -0.577 15.505 -2.793 1.00 90.06 79 THR A C 1
ATOM 574 O O . THR A 1 79 ? 0.090 15.194 -1.810 1.00 90.06 79 THR A O 1
ATOM 577 N N . GLY A 1 80 ? -0.528 16.746 -3.293 1.00 87.94 80 GLY A N 1
ATOM 578 C CA . GLY A 1 80 ? 0.346 17.793 -2.731 1.00 87.94 80 GLY A CA 1
ATOM 579 C C . GLY A 1 80 ? 0.008 18.211 -1.290 1.00 87.94 80 GLY A C 1
ATOM 580 O O . GLY A 1 80 ? 0.840 18.790 -0.601 1.00 87.94 80 GLY A O 1
ATOM 581 N N . ASP A 1 81 ? -1.201 17.891 -0.837 1.00 91.69 81 ASP A N 1
ATOM 582 C CA . ASP A 1 81 ? -1.762 18.115 0.495 1.00 91.69 81 ASP A CA 1
ATOM 583 C C . ASP A 1 81 ? -1.829 16.832 1.354 1.00 91.69 81 ASP A C 1
ATOM 585 O O . ASP A 1 81 ? -2.333 16.876 2.477 1.00 91.69 81 ASP A O 1
ATOM 589 N N . GLN A 1 82 ? -1.273 15.704 0.883 1.00 93.12 82 GLN A N 1
ATOM 590 C CA . GLN A 1 82 ? -1.298 14.393 1.556 1.00 93.12 82 GLN A CA 1
ATOM 591 C C . GLN A 1 82 ? -0.917 14.471 3.044 1.00 93.12 82 GLN A C 1
ATOM 593 O O . GLN A 1 82 ? -1.559 13.840 3.883 1.00 93.12 82 GLN A O 1
ATOM 598 N N . VAL A 1 83 ? 0.106 15.265 3.389 1.00 96.00 83 VAL A N 1
ATOM 599 C CA . VAL A 1 83 ? 0.553 15.446 4.781 1.00 96.00 83 VAL A CA 1
ATOM 600 C C . VAL A 1 83 ? -0.523 16.127 5.633 1.00 96.00 83 VAL A C 1
ATOM 602 O O . VAL A 1 83 ? -0.728 15.717 6.770 1.00 96.00 83 VAL A O 1
ATOM 605 N N . ALA A 1 84 ? -1.236 17.127 5.106 1.00 96.88 84 ALA A N 1
ATOM 606 C CA . ALA A 1 84 ? -2.309 17.812 5.829 1.00 96.88 84 ALA A CA 1
ATOM 607 C C . ALA A 1 84 ? -3.532 16.899 6.022 1.00 96.88 84 ALA A C 1
ATOM 609 O O . ALA A 1 84 ? -4.023 16.773 7.143 1.00 96.88 84 ALA A O 1
ATOM 610 N N . ILE A 1 85 ? -3.946 16.186 4.966 1.00 96.75 85 ILE A N 1
ATOM 611 C CA . ILE A 1 85 ? -5.040 15.201 5.020 1.00 96.75 85 ILE A CA 1
ATOM 612 C C . ILE A 1 85 ? -4.729 14.107 6.055 1.00 96.75 85 ILE A C 1
ATOM 614 O O . ILE A 1 85 ? -5.582 13.752 6.865 1.00 96.75 85 ILE A O 1
ATOM 618 N N . CYS A 1 86 ? -3.499 13.583 6.072 1.00 97.44 86 CYS A N 1
ATOM 619 C CA . CYS A 1 86 ? -3.089 12.596 7.070 1.00 97.44 86 CYS A CA 1
ATOM 620 C C . CYS A 1 86 ? -3.212 13.122 8.505 1.00 97.44 86 CYS A C 1
ATOM 622 O O . CYS A 1 86 ? -3.692 12.385 9.362 1.00 97.44 86 CYS A O 1
ATOM 624 N N . LYS A 1 87 ? -2.798 14.369 8.774 1.00 98.06 87 LYS A N 1
ATOM 625 C CA . LYS A 1 87 ? -2.897 14.966 10.116 1.00 98.06 87 LYS A CA 1
ATOM 626 C C . LYS A 1 87 ? -4.349 15.088 10.568 1.00 98.06 87 LYS A C 1
ATOM 628 O O . LYS A 1 87 ? -4.693 14.522 11.595 1.00 98.06 87 LYS A O 1
ATOM 633 N N . GLN A 1 88 ? -5.215 15.653 9.726 1.00 97.94 88 GLN A N 1
ATOM 634 C CA . GLN A 1 88 ? -6.661 15.747 9.969 1.00 97.94 88 GLN A CA 1
ATOM 635 C C . GLN A 1 88 ? -7.305 14.387 10.319 1.00 97.94 88 GLN A C 1
ATOM 637 O O . GLN A 1 88 ? -8.206 14.319 11.154 1.00 97.94 88 GLN A O 1
ATOM 642 N N . LEU A 1 89 ? -6.851 13.292 9.698 1.00 98.38 89 LEU A N 1
ATOM 643 C CA . LEU A 1 89 ? -7.349 11.938 9.980 1.00 98.38 89 LEU A CA 1
ATOM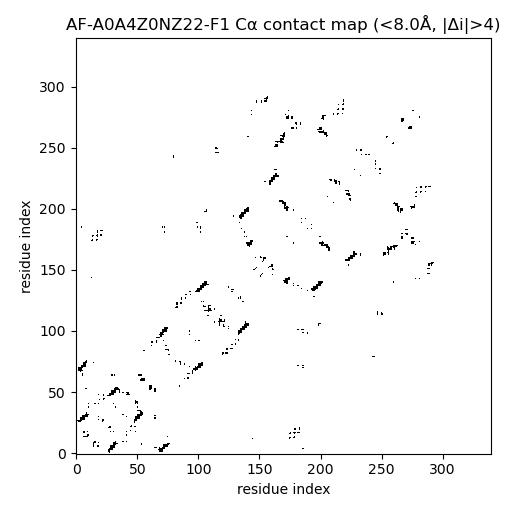 644 C C . LEU A 1 89 ? -6.739 11.307 11.245 1.00 98.38 89 LEU A C 1
ATOM 646 O O . LEU A 1 89 ? -7.383 10.460 11.861 1.00 98.38 89 LEU A O 1
ATOM 650 N N . VAL A 1 90 ? -5.539 11.722 11.661 1.00 98.56 90 VAL A N 1
ATOM 651 C CA . VAL A 1 90 ? -4.975 11.393 12.983 1.00 98.56 90 VAL A CA 1
ATOM 652 C C . VAL A 1 90 ? -5.724 12.155 14.081 1.00 98.56 90 VAL A C 1
ATOM 654 O O . VAL A 1 90 ? -6.112 11.544 15.074 1.00 98.56 90 VAL A O 1
ATOM 657 N N . ASP A 1 91 ? -6.035 13.435 13.868 1.00 98.38 91 ASP A N 1
ATOM 658 C CA . ASP A 1 91 ? -6.820 14.256 14.798 1.00 98.38 91 ASP A CA 1
ATOM 659 C C . ASP A 1 91 ? -8.233 13.678 14.986 1.00 98.38 91 ASP A C 1
ATOM 661 O O . ASP A 1 91 ? -8.723 13.545 16.109 1.00 98.38 91 ASP A O 1
ATOM 665 N N . ALA A 1 92 ? -8.872 13.248 13.892 1.00 98.25 92 ALA A N 1
ATOM 666 C CA . ALA A 1 92 ? -10.150 12.539 13.937 1.00 98.25 92 ALA A CA 1
ATOM 667 C C . ALA A 1 92 ? -10.051 11.189 14.677 1.00 98.25 92 ALA A C 1
ATOM 669 O O . ALA A 1 92 ? -10.980 10.815 15.394 1.00 98.25 92 ALA A O 1
ATOM 670 N N . ALA A 1 93 ? -8.926 10.470 14.559 1.00 98.25 93 ALA A N 1
ATOM 671 C CA . ALA A 1 93 ? -8.688 9.233 15.307 1.00 98.25 93 ALA A CA 1
ATOM 672 C C . ALA A 1 93 ? -8.523 9.486 16.818 1.00 98.25 93 ALA A C 1
ATOM 674 O O . ALA A 1 93 ? -9.059 8.724 17.623 1.00 98.25 93 ALA A O 1
ATOM 675 N N . GLN A 1 94 ? -7.852 10.574 17.214 1.00 97.81 94 GLN A N 1
ATOM 676 C CA . GLN A 1 94 ? -7.780 11.008 18.615 1.00 97.81 94 GLN A CA 1
ATOM 677 C C . GLN A 1 94 ? -9.168 11.375 19.156 1.00 97.81 94 GLN A C 1
ATOM 679 O O . GLN A 1 94 ? -9.573 10.874 20.202 1.00 97.81 94 GLN A O 1
ATOM 684 N N . GLN A 1 95 ? -9.922 12.205 18.429 1.00 96.94 95 GLN A N 1
ATOM 685 C CA . GLN A 1 95 ? -11.255 12.669 18.841 1.00 96.94 95 GLN A CA 1
ATOM 686 C C . GLN A 1 95 ? -12.272 11.523 18.964 1.00 96.94 95 GLN A C 1
ATOM 688 O O . GLN A 1 95 ? -13.129 11.553 19.845 1.00 96.94 95 GLN A O 1
ATOM 693 N N . ALA A 1 96 ? -12.160 10.493 18.121 1.00 96.50 96 ALA A N 1
ATOM 694 C CA . ALA A 1 96 ? -12.997 9.296 18.180 1.00 96.50 96 ALA A CA 1
ATOM 695 C C . ALA A 1 96 ? -12.505 8.225 19.181 1.00 96.50 96 ALA A C 1
ATOM 697 O O . ALA A 1 96 ? -13.111 7.157 19.259 1.00 96.50 96 ALA A O 1
ATOM 698 N N . SER A 1 97 ? -11.442 8.489 19.956 1.00 95.75 97 SER A N 1
ATOM 699 C CA . SER A 1 97 ? -10.823 7.538 20.900 1.00 95.75 97 SER A CA 1
ATOM 700 C C . SER A 1 97 ? -10.415 6.196 20.261 1.00 95.75 97 SER A C 1
ATOM 702 O O . SER A 1 97 ? -10.586 5.127 20.854 1.00 95.75 97 SER A O 1
ATOM 704 N N . VAL A 1 98 ? -9.876 6.238 19.037 1.00 97.56 98 VAL A N 1
ATOM 705 C CA . VAL A 1 98 ? -9.414 5.046 18.307 1.00 97.56 98 VAL A CA 1
ATOM 706 C C . VAL A 1 98 ? -8.255 4.385 19.059 1.00 97.56 98 VAL A C 1
ATOM 708 O O . VAL A 1 98 ? -7.292 5.040 19.446 1.00 97.56 98 VAL A O 1
ATOM 711 N N . GLN A 1 99 ? -8.315 3.067 19.251 1.00 95.88 99 GLN A N 1
ATOM 712 C CA . GLN A 1 99 ? -7.336 2.337 20.062 1.00 95.88 99 GLN A CA 1
ATOM 713 C C . GLN A 1 99 ? -6.036 2.044 19.305 1.00 95.88 99 GLN A C 1
ATOM 715 O O . GLN A 1 99 ? -4.975 2.001 19.925 1.00 95.88 99 GLN A O 1
ATOM 720 N N . GLN A 1 100 ? -6.111 1.838 17.983 1.00 98.00 100 GLN A N 1
ATOM 721 C CA . GLN A 1 100 ? -4.956 1.551 17.123 1.00 98.00 100 GLN A CA 1
ATOM 722 C C . GLN A 1 100 ? -5.081 2.196 15.734 1.00 98.00 100 GLN A C 1
ATOM 724 O O . GLN A 1 100 ? -6.095 2.020 15.055 1.00 98.00 100 GLN A O 1
ATOM 729 N N . VAL A 1 101 ? -4.010 2.843 15.265 1.00 98.81 101 VAL A N 1
ATOM 730 C CA . VAL A 1 101 ? -3.847 3.272 13.864 1.00 98.81 101 VAL A CA 1
ATOM 731 C C . VAL A 1 101 ? -2.743 2.466 13.181 1.00 98.81 101 VAL A C 1
ATOM 733 O O . VAL A 1 101 ? -1.586 2.496 13.597 1.00 98.81 101 VAL A O 1
ATOM 736 N N . VAL A 1 102 ? -3.083 1.783 12.091 1.00 98.88 102 VAL A N 1
ATOM 737 C CA . VAL A 1 102 ? -2.128 1.152 11.176 1.00 98.88 102 VAL A CA 1
ATOM 738 C C . VAL A 1 102 ? -1.954 2.063 9.966 1.00 98.88 102 VAL A C 1
ATOM 740 O O . VAL A 1 102 ? -2.830 2.149 9.107 1.00 98.88 102 VAL A O 1
ATOM 743 N N . LEU A 1 103 ? -0.835 2.784 9.927 1.00 98.88 103 LEU A N 1
ATOM 744 C CA . LEU A 1 103 ? -0.507 3.754 8.881 1.00 98.88 103 LEU A CA 1
ATOM 745 C C . LEU A 1 103 ? 0.214 3.071 7.719 1.00 98.88 103 LEU A C 1
ATOM 747 O O . LEU A 1 103 ? 1.246 2.430 7.934 1.00 98.88 103 LEU A O 1
ATOM 751 N N . LEU A 1 104 ? -0.248 3.296 6.485 1.00 98.75 104 LEU A N 1
ATOM 752 C CA . LEU A 1 104 ? 0.568 3.022 5.305 1.00 98.75 104 LEU A CA 1
ATOM 753 C C . LEU A 1 104 ? 1.490 4.216 5.009 1.00 98.75 104 LEU A C 1
ATOM 755 O O . LEU A 1 104 ? 1.058 5.284 4.578 1.00 98.75 104 LEU A O 1
ATOM 759 N N . SER A 1 105 ? 2.775 4.006 5.268 1.00 98.12 105 SER A N 1
ATOM 760 C CA . SER A 1 105 ? 3.887 4.905 4.966 1.00 98.12 105 SER A CA 1
ATOM 761 C C . SER A 1 105 ? 4.584 4.447 3.667 1.00 98.12 105 SER A C 1
ATOM 763 O O . SER A 1 105 ? 3.931 3.906 2.773 1.00 98.12 105 SER A O 1
ATOM 765 N N . GLY A 1 106 ? 5.897 4.643 3.543 1.00 96.06 106 GLY A N 1
ATOM 766 C CA . GLY A 1 106 ? 6.715 4.163 2.428 1.00 96.06 106 GLY A CA 1
ATOM 767 C C . GLY A 1 106 ? 8.141 3.813 2.862 1.00 96.06 106 GLY A C 1
ATOM 768 O O . GLY A 1 106 ? 8.663 4.362 3.835 1.00 96.06 106 GLY A O 1
ATOM 769 N N . ALA A 1 107 ? 8.774 2.877 2.155 1.00 95.44 107 ALA A N 1
ATOM 770 C CA . ALA A 1 107 ? 10.159 2.477 2.391 1.00 95.44 107 ALA A CA 1
ATOM 771 C C . ALA A 1 107 ? 11.123 3.679 2.350 1.00 95.44 107 ALA A C 1
ATOM 773 O O . ALA A 1 107 ? 11.015 4.556 1.492 1.00 95.44 107 ALA A O 1
ATOM 774 N N . GLY A 1 108 ? 12.073 3.714 3.289 1.00 92.19 108 GLY A N 1
ATOM 775 C CA . GLY A 1 108 ? 13.076 4.778 3.386 1.00 92.19 108 GLY A CA 1
ATOM 776 C C . GLY A 1 108 ? 12.535 6.152 3.800 1.00 92.19 108 GLY A C 1
ATOM 777 O O . GLY A 1 108 ? 13.191 7.147 3.519 1.00 92.19 108 GLY A O 1
ATOM 778 N N . ALA A 1 109 ? 11.358 6.249 4.435 1.00 94.69 109 ALA A N 1
ATOM 779 C CA . ALA A 1 109 ? 10.817 7.521 4.939 1.00 94.69 109 ALA A CA 1
ATOM 780 C C . ALA A 1 109 ? 11.836 8.325 5.782 1.00 94.69 109 ALA A C 1
ATOM 782 O O . ALA A 1 109 ? 11.932 9.542 5.656 1.00 94.69 109 ALA A O 1
ATOM 783 N N . ASP A 1 110 ? 12.634 7.642 6.600 1.00 92.50 110 ASP A N 1
ATOM 784 C CA . ASP A 1 110 ? 13.704 8.184 7.444 1.00 92.50 110 ASP A CA 1
ATOM 785 C C . ASP A 1 110 ? 15.095 8.245 6.783 1.00 92.50 110 ASP A C 1
ATOM 787 O O . ASP A 1 110 ? 16.066 8.594 7.454 1.00 92.50 110 ASP A O 1
ATOM 791 N N . ALA A 1 111 ? 15.218 7.955 5.483 1.00 89.69 111 ALA A N 1
ATOM 792 C CA . ALA A 1 111 ? 16.490 8.058 4.769 1.00 89.69 111 ALA A CA 1
ATOM 793 C C . ALA A 1 111 ? 17.043 9.494 4.798 1.00 89.69 111 ALA A C 1
ATOM 795 O O . ALA A 1 111 ? 16.291 10.461 4.662 1.00 89.69 111 ALA A O 1
ATOM 796 N N . GLN A 1 112 ? 18.363 9.630 4.951 1.00 86.62 112 GLN A N 1
ATOM 797 C CA . GLN A 1 112 ? 19.074 10.910 4.973 1.00 86.62 112 GLN A CA 1
ATOM 798 C C . GLN A 1 112 ? 20.350 10.821 4.113 1.00 86.62 112 GLN A C 1
ATOM 800 O O . GLN A 1 112 ? 21.255 10.068 4.474 1.00 86.62 112 GLN A O 1
ATOM 805 N N . PRO A 1 113 ? 20.455 11.574 2.998 1.00 84.38 113 PRO A N 1
ATOM 806 C CA . PRO A 1 113 ? 19.395 12.376 2.376 1.00 84.38 113 PRO A CA 1
ATOM 807 C C . PRO A 1 113 ? 18.253 11.501 1.820 1.00 84.38 113 PRO A C 1
ATOM 809 O O . PRO A 1 113 ? 18.497 10.442 1.247 1.00 84.38 113 PRO A O 1
ATOM 812 N N . GLY A 1 114 ? 17.007 11.957 1.972 1.00 83.06 114 GLY A N 1
ATOM 813 C CA . GLY A 1 114 ? 15.806 11.305 1.432 1.00 83.06 114 GLY A CA 1
ATOM 814 C C . GLY A 1 114 ? 15.201 12.056 0.240 1.00 83.06 114 GLY A C 1
ATOM 815 O O . GLY A 1 114 ? 15.541 13.211 -0.020 1.00 83.06 114 G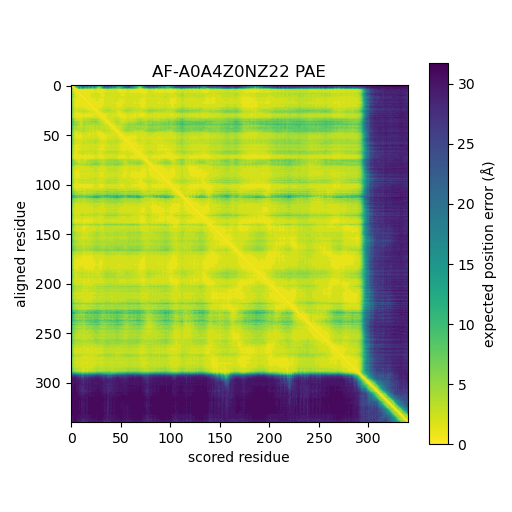LY A O 1
ATOM 816 N N . THR A 1 115 ? 14.270 11.421 -0.478 1.00 87.38 115 THR A N 1
ATOM 817 C CA . THR A 1 115 ? 13.452 12.100 -1.506 1.00 87.38 115 THR A CA 1
ATOM 818 C C . THR A 1 115 ? 12.356 12.957 -0.865 1.00 87.38 115 THR A C 1
ATOM 820 O O . THR A 1 115 ? 11.977 12.749 0.291 1.00 87.38 115 THR A O 1
ATOM 823 N N . GLN A 1 116 ? 11.760 13.881 -1.622 1.00 88.12 116 GLN A N 1
ATOM 824 C CA . GLN A 1 116 ? 10.604 14.660 -1.168 1.00 88.12 116 GLN A CA 1
ATOM 825 C C . GLN A 1 116 ? 9.435 13.768 -0.705 1.00 88.12 116 GLN A C 1
ATOM 827 O O . GLN A 1 116 ? 8.743 14.115 0.255 1.00 88.12 116 GLN A O 1
ATOM 832 N N . ILE A 1 117 ? 9.253 12.603 -1.338 1.00 88.94 117 ILE A N 1
ATOM 833 C CA . ILE A 1 117 ? 8.230 11.610 -0.981 1.00 88.94 117 ILE A CA 1
ATOM 834 C C . ILE A 1 117 ? 8.552 10.969 0.380 1.00 88.94 117 ILE A C 1
ATOM 836 O O . ILE A 1 117 ? 7.665 10.850 1.226 1.00 88.94 117 ILE A O 1
ATOM 840 N N . ASN A 1 118 ? 9.821 10.627 0.640 1.00 91.81 118 ASN A N 1
ATOM 841 C CA . ASN A 1 118 ? 10.248 10.101 1.943 1.00 91.81 118 ASN A CA 1
ATOM 842 C C . ASN A 1 118 ? 9.963 11.107 3.069 1.00 91.81 118 ASN A C 1
ATOM 844 O O . ASN A 1 118 ? 9.362 10.746 4.080 1.00 91.81 118 ASN A O 1
ATOM 848 N N . HIS A 1 119 ? 10.299 12.384 2.854 1.00 92.31 119 HIS A N 1
ATOM 849 C CA . HIS A 1 119 ? 10.047 13.449 3.827 1.00 92.31 119 HIS A CA 1
ATOM 850 C C . HIS A 1 119 ? 8.551 13.651 4.133 1.00 92.31 119 HIS A C 1
ATOM 852 O O . HIS A 1 119 ? 8.200 13.895 5.287 1.00 92.31 119 HIS A O 1
ATOM 858 N N . TRP A 1 120 ? 7.654 13.509 3.147 1.00 93.94 120 TRP A N 1
ATOM 859 C CA . TRP A 1 120 ? 6.202 13.560 3.383 1.00 93.94 120 TRP A CA 1
ATOM 860 C C . TRP A 1 120 ? 5.720 12.399 4.252 1.00 93.94 120 TRP A C 1
ATOM 862 O O . TRP A 1 120 ? 5.019 12.622 5.239 1.00 93.94 120 TRP A O 1
ATOM 872 N N . HIS A 1 121 ? 6.143 11.173 3.937 1.00 95.94 121 HIS A N 1
ATOM 873 C CA . HIS A 1 121 ? 5.829 10.002 4.753 1.00 95.94 121 HIS A CA 1
ATOM 874 C C . HIS A 1 121 ? 6.353 10.154 6.189 1.00 95.94 121 HIS A C 1
ATOM 876 O O . HIS A 1 121 ? 5.595 9.959 7.141 1.00 95.94 121 HIS A O 1
ATOM 882 N N . ARG A 1 122 ? 7.600 10.610 6.374 1.00 97.00 122 ARG A N 1
ATOM 883 C CA . ARG A 1 122 ? 8.178 10.828 7.709 1.00 97.00 122 ARG A CA 1
ATOM 884 C C . ARG A 1 122 ? 7.472 11.929 8.498 1.00 97.00 122 ARG A C 1
ATOM 886 O O . ARG A 1 122 ? 7.298 11.779 9.703 1.00 97.00 122 ARG A O 1
ATOM 893 N N . ALA A 1 123 ? 7.018 12.998 7.843 1.00 97.06 123 ALA A N 1
ATOM 894 C CA . ALA A 1 123 ? 6.243 14.057 8.494 1.00 97.06 123 ALA A CA 1
ATOM 895 C C . ALA A 1 123 ? 4.887 13.559 9.032 1.00 97.06 123 ALA A C 1
ATOM 897 O O . ALA A 1 123 ? 4.411 14.068 10.049 1.00 97.06 123 ALA A O 1
ATOM 898 N N . VAL A 1 124 ? 4.281 12.559 8.381 1.00 98.00 124 VAL A N 1
ATOM 899 C CA . VAL A 1 124 ? 3.066 11.885 8.867 1.00 98.00 124 VAL A CA 1
ATOM 900 C C . VAL A 1 124 ? 3.390 10.892 9.983 1.00 98.00 124 VAL A C 1
ATOM 902 O O . VAL A 1 124 ? 2.700 10.890 11.000 1.00 98.00 124 VAL A O 1
ATOM 905 N N . GLU A 1 125 ? 4.455 10.096 9.840 1.00 98.38 125 GLU A N 1
ATOM 906 C CA . GLU A 1 125 ? 4.912 9.190 10.901 1.00 98.38 125 GLU A CA 1
ATOM 907 C C . GLU A 1 125 ? 5.182 9.943 12.204 1.00 98.38 125 GLU A C 1
ATOM 909 O O . GLU A 1 125 ? 4.607 9.593 13.225 1.00 98.38 125 GLU A O 1
ATOM 914 N N . VAL A 1 126 ? 6.002 11.002 12.178 1.00 98.25 126 VAL A N 1
ATOM 915 C CA . VAL A 1 126 ? 6.339 11.797 13.373 1.00 98.25 126 VAL A CA 1
ATOM 916 C C . VAL A 1 126 ? 5.083 12.366 14.036 1.00 98.25 126 VAL A C 1
ATOM 918 O O . VAL A 1 126 ? 4.990 12.365 15.260 1.00 98.25 126 VAL A O 1
ATOM 921 N N . TYR A 1 127 ? 4.094 12.794 13.249 1.00 98.56 127 TYR A N 1
ATOM 922 C CA . TYR A 1 127 ? 2.838 13.311 13.786 1.00 98.56 127 TYR A CA 1
ATOM 923 C C . TYR A 1 127 ? 2.003 12.225 14.476 1.00 98.56 127 TYR A C 1
ATOM 925 O O . TYR A 1 127 ? 1.554 12.410 15.604 1.00 98.56 127 TYR A O 1
ATOM 933 N N . LEU A 1 128 ? 1.861 11.054 13.847 1.00 98.56 128 LEU A N 1
ATOM 934 C CA . LEU A 1 128 ? 1.191 9.907 14.461 1.00 98.56 128 LEU A CA 1
ATOM 935 C C . LEU A 1 128 ? 1.933 9.434 15.725 1.00 98.56 128 LEU A C 1
ATOM 937 O O . LEU A 1 128 ? 1.293 9.159 16.737 1.00 98.56 128 LEU A O 1
ATOM 941 N N . GLN A 1 129 ? 3.269 9.434 15.709 1.00 98.06 129 GLN A N 1
ATOM 942 C CA . GLN A 1 129 ? 4.115 9.129 16.869 1.00 98.06 129 GLN A CA 1
ATOM 943 C C . GLN A 1 129 ? 3.902 10.110 18.038 1.00 98.06 129 GLN A C 1
ATOM 945 O O . GLN A 1 129 ? 4.028 9.713 19.193 1.00 98.06 129 GLN A O 1
ATOM 950 N N . GLN A 1 130 ? 3.552 11.367 17.751 1.00 97.81 130 GLN A N 1
ATOM 951 C CA . GLN A 1 130 ? 3.275 12.415 18.741 1.00 97.81 130 GLN A CA 1
ATOM 952 C C . GLN A 1 130 ? 1.804 12.466 19.198 1.00 97.81 130 GLN A C 1
ATOM 954 O O . GLN A 1 130 ? 1.499 13.131 20.183 1.00 97.81 130 GLN A O 1
ATOM 959 N N . SER A 1 131 ? 0.894 11.750 18.527 1.00 97.19 131 SER A N 1
ATOM 960 C CA . SER A 1 131 ? -0.552 11.787 18.808 1.00 97.19 131 SER A CA 1
ATOM 961 C C . SER A 1 131 ? -0.986 11.087 20.107 1.00 97.19 131 SER A C 1
ATOM 963 O O . SER A 1 131 ? -2.121 11.258 20.549 1.00 97.19 131 SER A O 1
ATOM 965 N N . GLY A 1 132 ? -0.129 10.252 20.702 1.00 95.19 132 GLY A N 1
ATOM 966 C CA . GLY A 1 132 ? -0.483 9.412 21.855 1.00 95.19 132 GLY A CA 1
ATOM 967 C C . GLY A 1 132 ? -1.389 8.211 21.534 1.00 95.19 132 GLY A C 1
ATOM 968 O O . GLY A 1 132 ? -1.623 7.386 22.415 1.00 95.19 132 GLY A O 1
ATOM 969 N N . LEU A 1 133 ? -1.858 8.064 20.289 1.00 97.81 133 LEU A N 1
ATOM 970 C CA . LEU A 1 133 ? -2.530 6.851 19.815 1.00 97.81 133 LEU A CA 1
ATOM 971 C C . LEU A 1 133 ? -1.547 5.673 19.793 1.00 97.81 133 LEU A C 1
ATOM 973 O O . LEU A 1 133 ? -0.373 5.841 19.449 1.00 97.81 133 LEU A O 1
ATOM 977 N N . SER A 1 134 ? -2.024 4.452 20.056 1.00 98.25 134 SER A N 1
ATOM 978 C CA . SER A 1 134 ? -1.229 3.269 19.705 1.00 98.25 134 SER A CA 1
ATOM 979 C C . SER A 1 134 ? -1.143 3.181 18.186 1.00 98.25 134 SER A C 1
ATOM 981 O O . SER A 1 134 ? -2.161 3.237 17.494 1.00 98.25 134 SER A O 1
ATOM 983 N N . TYR A 1 135 ? 0.061 3.019 17.651 1.00 98.75 135 TYR A N 1
ATOM 984 C CA . TYR A 1 135 ? 0.271 2.965 16.211 1.00 98.75 135 TYR A CA 1
ATOM 985 C C . TYR A 1 135 ? 1.102 1.757 15.791 1.00 98.75 135 TYR A C 1
ATOM 987 O O . TYR A 1 135 ? 1.900 1.229 16.566 1.00 98.75 135 TYR A O 1
ATOM 995 N N . THR A 1 136 ? 0.952 1.386 14.525 1.00 98.88 136 THR A N 1
ATOM 996 C CA . THR A 1 136 ? 1.896 0.552 13.782 1.00 98.88 136 THR A CA 1
ATOM 997 C C . THR A 1 136 ? 2.098 1.193 12.412 1.00 98.88 136 THR A C 1
ATOM 999 O O . THR A 1 136 ? 1.128 1.580 11.761 1.00 98.88 136 THR A O 1
ATOM 1002 N N . VAL A 1 137 ? 3.340 1.330 11.955 1.00 98.88 137 VAL A N 1
ATOM 1003 C CA . VAL A 1 137 ? 3.649 1.894 10.634 1.00 98.88 137 VAL A CA 1
ATOM 1004 C C . VAL A 1 137 ? 4.068 0.777 9.689 1.00 98.88 137 VAL A C 1
ATOM 1006 O O . VAL A 1 137 ? 4.963 -0.001 10.005 1.00 98.88 137 VAL A O 1
ATOM 1009 N N . LEU A 1 138 ? 3.458 0.720 8.507 1.00 98.88 138 LEU A N 1
ATOM 1010 C CA . LEU A 1 138 ? 3.852 -0.174 7.423 1.00 98.88 138 LEU A CA 1
ATOM 1011 C C . LEU A 1 138 ? 4.552 0.647 6.337 1.00 98.88 138 LEU A C 1
ATOM 1013 O O . LEU A 1 138 ? 3.946 1.541 5.754 1.00 98.88 138 LEU A O 1
ATOM 1017 N N . ARG A 1 139 ? 5.823 0.355 6.060 1.00 98.50 139 ARG A N 1
ATOM 1018 C CA . ARG A 1 139 ? 6.664 1.027 5.056 1.00 98.50 139 ARG A CA 1
ATOM 1019 C C . ARG A 1 139 ? 6.927 0.095 3.864 1.00 98.50 139 ARG A C 1
ATOM 1021 O O . ARG A 1 139 ? 7.994 -0.518 3.798 1.00 98.50 139 ARG A O 1
ATOM 1028 N N . PRO A 1 140 ? 5.974 -0.074 2.936 1.00 98.00 140 PRO A N 1
ATOM 1029 C CA . PRO A 1 140 ? 6.179 -0.908 1.760 1.00 98.00 140 PRO A CA 1
ATOM 1030 C C . PRO A 1 140 ? 7.176 -0.293 0.770 1.00 98.00 140 PRO A C 1
ATOM 1032 O O . PRO A 1 140 ? 7.317 0.929 0.675 1.00 98.00 140 PRO A O 1
ATOM 1035 N N . SER A 1 141 ? 7.832 -1.156 -0.001 1.00 94.56 141 SER A N 1
ATOM 1036 C CA . SER A 1 141 ? 8.563 -0.803 -1.218 1.00 94.56 141 SER A CA 1
ATOM 1037 C C . SER A 1 141 ? 7.621 -0.460 -2.391 1.00 94.56 141 SER A C 1
ATOM 1039 O O . SER A 1 141 ? 6.411 -0.304 -2.221 1.00 94.56 141 SER A O 1
ATOM 1041 N N . GLY A 1 142 ? 8.169 -0.312 -3.604 1.00 94.88 142 GLY A N 1
ATOM 1042 C CA . GLY A 1 142 ? 7.370 -0.082 -4.812 1.00 94.88 142 GLY A CA 1
ATOM 1043 C C . GLY A 1 142 ? 6.416 -1.247 -5.109 1.00 94.88 142 GLY A C 1
ATOM 1044 O O . GLY A 1 142 ? 6.773 -2.408 -4.939 1.00 94.88 142 GLY A O 1
ATOM 1045 N N . PHE A 1 143 ? 5.199 -0.960 -5.574 1.00 98.06 143 PHE A N 1
ATOM 1046 C CA . PHE A 1 143 ? 4.172 -1.994 -5.759 1.00 98.06 143 PHE A CA 1
ATOM 1047 C C . PHE A 1 143 ? 4.298 -2.709 -7.110 1.00 98.06 143 PHE A C 1
ATOM 1049 O O . PHE A 1 143 ? 4.415 -2.048 -8.143 1.00 98.06 143 PHE A O 1
ATOM 1056 N N . MET A 1 144 ? 4.155 -4.038 -7.139 1.00 98.69 144 MET A N 1
ATOM 1057 C CA . MET A 1 144 ? 4.040 -4.807 -8.391 1.00 98.69 144 MET A CA 1
ATOM 1058 C C . MET A 1 144 ? 2.827 -4.356 -9.221 1.00 98.69 144 MET A C 1
ATOM 1060 O O . MET A 1 144 ? 2.899 -4.240 -10.443 1.00 98.69 144 MET A O 1
ATOM 1064 N N . GLN A 1 145 ? 1.727 -3.986 -8.561 1.00 98.19 145 GLN A N 1
ATOM 1065 C CA . GLN A 1 145 ? 0.519 -3.461 -9.201 1.00 98.19 145 GLN A CA 1
ATOM 1066 C C . GLN A 1 145 ? 0.752 -2.170 -10.014 1.00 98.19 145 GLN A C 1
ATOM 1068 O O . GLN A 1 145 ? -0.063 -1.855 -10.880 1.00 98.19 145 GLN A O 1
ATOM 1073 N N . ASN A 1 146 ? 1.883 -1.470 -9.852 1.00 96.81 146 ASN A N 1
ATOM 1074 C CA . ASN A 1 146 ? 2.257 -0.359 -10.735 1.00 96.81 146 ASN A CA 1
ATOM 1075 C C . ASN A 1 146 ? 2.397 -0.803 -12.205 1.00 96.81 146 ASN A C 1
ATOM 1077 O O . ASN A 1 146 ? 2.054 -0.034 -13.107 1.00 96.81 146 ASN A O 1
ATOM 1081 N N . PHE A 1 147 ? 2.796 -2.057 -12.458 1.00 98.12 147 PHE A N 1
ATOM 1082 C CA . PHE A 1 147 ? 2.835 -2.623 -13.809 1.00 98.12 147 PHE A CA 1
ATOM 1083 C C . PHE A 1 147 ? 1.438 -2.767 -14.435 1.00 98.12 147 PHE A C 1
ATOM 1085 O O . PHE A 1 147 ? 1.317 -2.721 -15.653 1.00 98.12 147 PHE A O 1
ATOM 1092 N N . LEU A 1 148 ? 0.375 -2.872 -13.628 1.00 97.06 148 LEU A N 1
ATOM 1093 C CA . LEU A 1 148 ? -1.018 -2.879 -14.095 1.00 97.06 148 LEU A CA 1
ATOM 1094 C C . LEU A 1 148 ? -1.582 -1.461 -14.243 1.00 97.06 148 LEU A C 1
ATOM 1096 O O . LEU A 1 148 ? -2.245 -1.168 -15.236 1.00 97.06 148 LEU A O 1
ATOM 1100 N N . THR A 1 149 ? -1.323 -0.587 -13.264 1.00 94.00 149 THR A N 1
ATOM 1101 C CA . THR A 1 149 ? -1.919 0.758 -13.190 1.00 94.00 149 THR A CA 1
ATOM 1102 C C . THR A 1 149 ? -1.241 1.777 -14.106 1.00 94.00 149 THR A C 1
ATOM 1104 O O . THR A 1 149 ? -1.940 2.560 -14.742 1.00 94.00 149 THR A O 1
ATOM 1107 N N . TYR A 1 150 ? 0.093 1.783 -14.187 1.00 92.62 150 TYR A N 1
ATOM 1108 C CA . TYR A 1 150 ? 0.853 2.820 -14.904 1.00 92.62 150 TYR A CA 1
ATOM 1109 C C . TYR A 1 150 ? 1.518 2.310 -16.184 1.00 92.62 150 TYR A C 1
ATOM 1111 O O . TYR A 1 150 ? 1.641 3.062 -17.146 1.00 92.62 150 TYR A O 1
ATOM 1119 N N . ASN A 1 151 ? 1.918 1.035 -16.228 1.00 95.56 151 ASN A N 1
ATOM 1120 C CA . ASN A 1 151 ? 2.472 0.417 -17.439 1.00 95.56 151 ASN A CA 1
ATOM 1121 C C . ASN A 1 151 ? 1.485 -0.507 -18.173 1.00 95.56 151 ASN A C 1
ATOM 1123 O O . ASN A 1 151 ? 1.810 -1.010 -19.246 1.00 95.56 151 ASN A O 1
ATOM 1127 N N . GLY A 1 152 ? 0.284 -0.733 -17.628 1.00 96.19 152 GLY A N 1
ATOM 1128 C CA . GLY A 1 152 ? -0.630 -1.756 -18.139 1.00 96.19 152 GLY A CA 1
ATOM 1129 C C . GLY A 1 152 ? -1.026 -1.536 -19.596 1.00 96.19 152 GLY A C 1
ATOM 1130 O O . GLY A 1 152 ? -1.085 -2.495 -20.360 1.00 96.19 152 GLY A O 1
ATOM 1131 N N . ASP A 1 153 ? -1.243 -0.286 -20.009 1.00 95.56 153 ASP A N 1
ATOM 1132 C CA . ASP A 1 153 ? -1.626 0.020 -21.389 1.00 95.56 153 ASP A CA 1
ATOM 1133 C C . ASP A 1 153 ? -0.487 -0.166 -22.391 1.00 95.56 153 ASP A C 1
ATOM 1135 O O . ASP A 1 153 ? -0.722 -0.800 -23.418 1.00 95.56 153 ASP A O 1
ATOM 1139 N N . SER A 1 154 ? 0.746 0.260 -22.092 1.00 96.06 154 SER A N 1
ATOM 1140 C CA . SER A 1 154 ? 1.881 -0.018 -22.986 1.00 96.06 154 SER A CA 1
ATOM 1141 C C . SER A 1 154 ? 2.201 -1.519 -23.034 1.00 96.06 154 SER A C 1
ATOM 1143 O O . SER A 1 154 ? 2.544 -2.052 -24.089 1.00 96.06 154 SER A O 1
ATOM 1145 N N . ILE A 1 155 ? 2.004 -2.253 -21.929 1.00 97.50 155 ILE A N 1
ATOM 1146 C CA . ILE A 1 155 ? 2.165 -3.713 -21.920 1.00 97.50 155 ILE A CA 1
ATOM 1147 C C . ILE A 1 155 ? 1.104 -4.357 -22.822 1.00 97.50 155 ILE A C 1
ATOM 1149 O O . ILE A 1 155 ? 1.438 -5.192 -23.664 1.00 97.50 155 ILE A O 1
ATOM 1153 N N . ARG A 1 156 ? -0.173 -3.975 -22.692 1.00 97.12 156 ARG A N 1
ATOM 1154 C CA . ARG A 1 156 ? -1.278 -4.506 -23.514 1.00 97.12 156 ARG A CA 1
ATOM 1155 C C . ARG A 1 156 ? -1.179 -4.130 -24.997 1.00 97.12 156 ARG A C 1
ATOM 1157 O O . ARG A 1 156 ? -1.552 -4.951 -25.828 1.00 97.12 156 ARG A O 1
ATOM 1164 N N . GLN A 1 157 ? -0.708 -2.926 -25.325 1.00 96.00 157 GLN A N 1
ATOM 1165 C CA . GLN A 1 157 ? -0.760 -2.375 -26.688 1.00 96.00 157 GLN A CA 1
ATOM 1166 C C . GLN A 1 157 ? 0.561 -2.486 -27.468 1.00 96.00 157 GLN A C 1
ATOM 1168 O O . GLN A 1 157 ? 0.525 -2.587 -28.691 1.00 96.00 157 GLN A O 1
ATOM 1173 N N . GLU A 1 158 ? 1.716 -2.481 -26.792 1.00 96.50 158 GLU A N 1
ATOM 1174 C CA . GLU A 1 158 ? 3.043 -2.372 -27.427 1.00 96.50 158 GLU A CA 1
ATOM 1175 C C . GLU A 1 158 ? 4.018 -3.513 -27.079 1.00 96.50 158 GLU A C 1
ATOM 1177 O O . GLU A 1 158 ? 5.170 -3.474 -27.519 1.00 96.50 158 GLU A O 1
ATOM 1182 N N . ASP A 1 159 ? 3.599 -4.473 -26.242 1.00 97.75 159 ASP A N 1
ATOM 1183 C CA . ASP A 1 159 ? 4.470 -5.474 -25.600 1.00 97.75 159 ASP A CA 1
ATOM 1184 C C . ASP A 1 159 ? 5.625 -4.829 -24.789 1.00 97.75 159 ASP A C 1
ATOM 1186 O O . ASP A 1 159 ? 6.729 -5.376 -24.697 1.00 97.75 159 ASP A O 1
ATOM 1190 N N . LYS A 1 160 ? 5.404 -3.641 -24.198 1.00 97.81 160 LYS A N 1
ATOM 1191 C CA . LYS A 1 160 ? 6.470 -2.842 -23.559 1.00 97.81 160 LYS A CA 1
ATOM 1192 C C . LYS A 1 160 ? 6.093 -2.206 -22.233 1.00 97.81 160 LYS A C 1
ATOM 1194 O O . LYS A 1 160 ? 4.953 -1.807 -22.016 1.00 97.81 160 LYS A O 1
ATOM 1199 N N . PHE A 1 161 ? 7.093 -1.977 -21.389 1.00 97.69 161 PHE A N 1
ATOM 1200 C CA . PHE A 1 161 ? 7.007 -0.966 -20.338 1.00 97.69 161 PHE A CA 1
ATOM 1201 C C . PHE A 1 161 ? 8.256 -0.088 -20.259 1.00 97.69 161 PHE A C 1
ATOM 1203 O O . PHE A 1 161 ? 9.359 -0.482 -20.642 1.00 97.69 161 PHE A O 1
ATOM 1210 N N . TYR A 1 162 ? 8.043 1.122 -19.753 1.00 95.88 162 TYR A N 1
ATOM 1211 C CA . TYR A 1 162 ? 8.965 2.246 -19.825 1.00 95.88 162 TYR A CA 1
ATOM 1212 C C . TYR A 1 162 ? 9.257 2.749 -18.406 1.00 95.88 162 TYR A C 1
ATOM 1214 O O . TYR A 1 162 ? 8.335 3.164 -17.704 1.00 95.88 162 TYR A O 1
ATOM 1222 N N . LEU A 1 163 ? 10.524 2.711 -17.979 1.00 95.69 163 LEU A N 1
ATOM 1223 C CA . LEU A 1 163 ? 10.993 3.256 -16.693 1.00 95.69 163 LEU A CA 1
ATOM 1224 C C . LEU A 1 163 ? 12.369 3.911 -16.873 1.00 95.69 163 LEU A C 1
ATOM 1226 O O . LEU A 1 163 ? 13.155 3.498 -17.722 1.00 95.69 163 LEU A O 1
ATOM 1230 N N . ALA A 1 164 ? 12.687 4.912 -16.050 1.00 95.81 164 ALA A N 1
ATOM 1231 C CA . ALA A 1 164 ? 13.944 5.667 -16.141 1.00 95.81 164 ALA A CA 1
ATOM 1232 C C . ALA A 1 164 ? 15.061 5.146 -15.213 1.00 95.81 164 ALA A C 1
ATOM 1234 O O . ALA A 1 164 ? 15.955 5.897 -14.819 1.00 95.81 164 ALA A O 1
ATOM 1235 N N . ILE A 1 165 ? 14.999 3.864 -14.832 1.00 96.00 165 ILE A N 1
ATOM 1236 C CA . ILE A 1 165 ? 15.857 3.286 -13.782 1.00 96.00 165 ILE A CA 1
ATOM 1237 C C . ILE A 1 165 ? 17.117 2.589 -14.315 1.00 96.00 165 ILE A C 1
ATOM 1239 O O . ILE A 1 165 ? 17.952 2.155 -13.527 1.00 96.00 165 ILE A O 1
ATOM 1243 N N . GLY A 1 166 ? 17.291 2.500 -15.640 1.00 95.19 166 GLY A N 1
ATOM 1244 C CA . GLY A 1 166 ? 18.399 1.752 -16.247 1.00 95.19 166 GLY A CA 1
ATOM 1245 C C . GLY A 1 166 ? 18.384 0.291 -15.793 1.00 95.19 166 GLY A C 1
ATOM 1246 O O . GLY A 1 166 ? 17.324 -0.334 -15.796 1.00 95.19 166 GLY A O 1
ATOM 1247 N N . ASP A 1 167 ? 19.536 -0.209 -15.362 1.00 95.19 167 ASP A N 1
ATOM 1248 C CA . ASP A 1 167 ? 19.736 -1.574 -14.855 1.00 95.19 167 ASP A CA 1
ATOM 1249 C C . ASP A 1 167 ? 19.438 -1.722 -13.348 1.00 95.19 167 ASP A C 1
ATOM 1251 O O . ASP A 1 167 ? 19.669 -2.781 -12.764 1.00 95.19 167 ASP A O 1
ATOM 1255 N N . GLY A 1 168 ? 18.920 -0.664 -12.709 1.00 96.69 168 GLY A N 1
ATOM 1256 C CA . GLY A 1 168 ? 18.594 -0.638 -11.284 1.00 96.69 168 GLY A CA 1
ATOM 1257 C C . GLY A 1 168 ? 17.611 -1.738 -10.868 1.00 96.69 168 GLY A C 1
ATOM 1258 O O . GLY A 1 168 ? 16.592 -1.971 -11.527 1.00 96.69 168 GLY A O 1
ATOM 1259 N N . ARG A 1 169 ? 17.920 -2.403 -9.750 1.00 98.19 169 ARG A N 1
ATOM 1260 C CA . ARG A 1 169 ? 17.094 -3.453 -9.141 1.00 98.19 169 ARG A CA 1
ATOM 1261 C C . ARG A 1 169 ? 16.160 -2.856 -8.089 1.00 98.19 169 ARG A C 1
ATOM 1263 O O . ARG A 1 169 ? 16.532 -1.922 -7.377 1.00 98.19 169 ARG A O 1
ATOM 1270 N N . VAL A 1 170 ? 14.940 -3.386 -8.000 1.00 98.19 170 VAL A N 1
ATOM 1271 C CA . VAL A 1 170 ? 13.903 -2.896 -7.081 1.00 98.19 170 VAL A CA 1
ATOM 1272 C C . VAL A 1 170 ? 13.192 -4.061 -6.395 1.00 98.19 170 VAL A C 1
ATOM 1274 O O . VAL A 1 170 ? 12.720 -5.002 -7.033 1.00 98.19 170 VAL A O 1
ATOM 1277 N N . ASN A 1 171 ? 13.092 -3.970 -5.074 1.00 97.44 171 ASN A N 1
ATOM 1278 C CA . ASN A 1 171 ? 12.451 -4.897 -4.138 1.00 97.44 171 ASN A CA 1
ATOM 1279 C C . ASN A 1 171 ? 10.912 -4.878 -4.152 1.00 97.44 171 ASN A C 1
ATOM 1281 O O . ASN A 1 171 ? 10.281 -4.831 -3.091 1.00 97.44 171 ASN A O 1
ATOM 1285 N N . TYR A 1 172 ? 10.307 -4.905 -5.346 1.00 98.44 172 TYR A N 1
ATOM 1286 C CA . TYR A 1 172 ? 8.861 -4.762 -5.543 1.00 98.44 172 TYR A CA 1
ATOM 1287 C C . TYR A 1 172 ? 8.032 -5.707 -4.658 1.00 98.44 172 TYR A C 1
ATOM 1289 O O . TYR A 1 172 ? 8.289 -6.907 -4.628 1.00 98.44 172 TYR A O 1
ATOM 1297 N N . ILE A 1 173 ? 7.007 -5.173 -3.992 1.00 98.81 173 ILE A N 1
ATOM 1298 C CA . ILE A 1 173 ? 6.058 -5.921 -3.152 1.00 98.81 173 ILE A CA 1
ATOM 1299 C C . ILE A 1 173 ? 4.683 -6.022 -3.825 1.00 98.81 173 ILE A C 1
ATOM 1301 O O . ILE A 1 173 ? 4.234 -5.084 -4.488 1.00 98.81 173 ILE A O 1
ATOM 1305 N N . ASP A 1 174 ? 3.987 -7.145 -3.656 1.00 98.81 174 ASP A N 1
ATOM 1306 C CA . ASP A 1 174 ? 2.583 -7.273 -4.050 1.00 98.81 174 ASP A CA 1
ATOM 1307 C C . ASP A 1 174 ? 1.683 -6.640 -2.972 1.00 98.81 174 ASP A C 1
ATOM 1309 O O . ASP A 1 174 ? 1.836 -6.914 -1.781 1.00 98.81 174 ASP A O 1
ATOM 1313 N N . VAL A 1 175 ? 0.706 -5.806 -3.344 1.00 98.69 175 VAL A N 1
ATOM 1314 C CA . VAL A 1 175 ? -0.196 -5.183 -2.352 1.00 98.69 175 VAL A CA 1
ATOM 1315 C C . VAL A 1 175 ? -1.015 -6.203 -1.540 1.00 98.69 175 VAL A C 1
ATOM 1317 O O . VAL A 1 175 ? -1.470 -5.875 -0.444 1.00 98.69 175 VAL A O 1
ATOM 1320 N N . ARG A 1 176 ? -1.139 -7.453 -2.010 1.00 98.69 176 ARG A N 1
ATOM 1321 C CA . ARG A 1 176 ? -1.711 -8.582 -1.251 1.00 98.69 176 ARG A CA 1
ATOM 1322 C C . ARG A 1 176 ? -0.874 -8.963 -0.022 1.00 98.69 176 ARG A C 1
ATOM 1324 O O . ARG A 1 176 ? -1.429 -9.426 0.975 1.00 98.69 176 ARG A O 1
ATOM 1331 N N . ASP A 1 177 ? 0.439 -8.737 -0.052 1.00 98.88 177 ASP A N 1
ATOM 1332 C CA . ASP A 1 177 ? 1.326 -8.910 1.106 1.00 98.88 177 ASP A CA 1
ATOM 1333 C C . ASP A 1 177 ? 1.134 -7.787 2.124 1.00 98.88 177 ASP A C 1
ATOM 1335 O O . ASP A 1 177 ? 0.957 -8.054 3.314 1.00 98.88 177 ASP A O 1
ATOM 1339 N N . ILE A 1 178 ? 1.060 -6.541 1.646 1.00 98.88 178 ILE A N 1
ATOM 1340 C CA . ILE A 1 178 ? 0.739 -5.370 2.475 1.00 98.88 178 ILE A CA 1
ATOM 1341 C C . ILE A 1 178 ? -0.606 -5.579 3.183 1.00 98.88 178 ILE A C 1
ATOM 1343 O O . ILE A 1 178 ? -0.715 -5.356 4.388 1.00 98.88 178 ILE A O 1
ATOM 1347 N N . ALA A 1 179 ? -1.619 -6.060 2.456 1.00 98.81 179 ALA A N 1
ATOM 1348 C CA . ALA A 1 179 ? -2.938 -6.352 3.003 1.00 98.81 179 ALA A CA 1
ATOM 1349 C C . ALA A 1 179 ? -2.931 -7.491 4.033 1.00 98.81 179 ALA A C 1
ATOM 1351 O O . ALA A 1 179 ? -3.592 -7.380 5.065 1.00 98.81 179 ALA A O 1
ATOM 1352 N N . ALA A 1 180 ? -2.165 -8.561 3.798 1.00 98.75 180 ALA A N 1
ATOM 1353 C CA . ALA A 1 180 ? -2.034 -9.664 4.747 1.00 98.75 180 ALA A CA 1
ATOM 1354 C C . ALA A 1 180 ? -1.343 -9.230 6.055 1.00 98.75 180 ALA A C 1
ATOM 1356 O O . ALA A 1 180 ? -1.812 -9.599 7.136 1.00 98.75 180 ALA A O 1
ATOM 1357 N N . VAL A 1 181 ? -0.289 -8.408 5.963 1.00 98.88 181 VAL A N 1
ATOM 1358 C CA . VAL A 1 181 ? 0.400 -7.797 7.115 1.00 98.88 181 VAL A CA 1
ATOM 1359 C C . VAL A 1 181 ? -0.530 -6.839 7.862 1.00 98.88 181 VAL A C 1
ATOM 1361 O O . VAL A 1 181 ? -0.698 -6.974 9.072 1.00 98.88 181 VAL A O 1
ATOM 1364 N N . ALA A 1 182 ? -1.189 -5.914 7.158 1.00 98.81 182 ALA A N 1
ATOM 1365 C CA . ALA A 1 182 ? -2.130 -4.970 7.760 1.00 98.81 182 ALA A CA 1
ATOM 1366 C C . ALA A 1 182 ? -3.269 -5.691 8.490 1.00 98.81 182 ALA A C 1
ATOM 1368 O O . ALA A 1 182 ? -3.563 -5.373 9.640 1.00 98.81 182 ALA A O 1
ATOM 1369 N N . ALA A 1 183 ? -3.865 -6.709 7.863 1.00 98.25 183 ALA A N 1
ATOM 1370 C CA . ALA A 1 183 ? -4.913 -7.507 8.481 1.00 98.25 183 ALA A CA 1
ATOM 1371 C C . ALA A 1 183 ? -4.407 -8.283 9.709 1.00 98.25 183 ALA A C 1
ATOM 1373 O O . ALA A 1 183 ? -5.120 -8.338 10.704 1.00 98.25 183 ALA A O 1
ATOM 1374 N N . ALA A 1 184 ? -3.187 -8.841 9.691 1.00 98.25 184 ALA A N 1
ATOM 1375 C CA . ALA A 1 184 ? -2.583 -9.469 10.873 1.00 98.25 184 ALA A CA 1
ATOM 1376 C C . ALA A 1 184 ? -2.467 -8.478 12.044 1.00 98.25 184 ALA A C 1
ATOM 1378 O O . ALA A 1 184 ? -3.047 -8.721 13.106 1.00 98.25 184 ALA A O 1
ATOM 1379 N N . VAL A 1 185 ? -1.830 -7.328 11.807 1.00 98.38 185 VAL A N 1
ATOM 1380 C CA . VAL A 1 185 ? -1.611 -6.264 12.801 1.00 98.38 185 VAL A CA 1
ATOM 1381 C C . VAL A 1 185 ? -2.925 -5.710 13.374 1.00 98.38 185 VAL A C 1
ATOM 1383 O O . VAL A 1 185 ? -3.004 -5.448 14.574 1.00 98.38 185 VAL A O 1
ATOM 1386 N N . LEU A 1 186 ? -3.961 -5.561 12.540 1.00 97.62 186 LEU A N 1
ATOM 1387 C CA . LEU A 1 186 ? -5.294 -5.092 12.946 1.00 97.62 186 LEU A CA 1
ATOM 1388 C C . LEU A 1 186 ? -6.110 -6.144 13.716 1.00 97.62 186 LEU A C 1
ATOM 1390 O O . LEU A 1 186 ? -7.050 -5.774 14.413 1.00 97.62 186 LEU A O 1
ATOM 1394 N N . THR A 1 187 ? -5.777 -7.435 13.606 1.00 95.56 187 THR A N 1
ATOM 1395 C CA . THR A 1 187 ? -6.447 -8.516 14.362 1.00 95.56 187 THR A CA 1
ATOM 1396 C C . THR A 1 187 ? -5.740 -8.918 15.650 1.00 95.56 187 THR A C 1
ATOM 1398 O O . THR A 1 187 ? -6.378 -9.462 16.549 1.00 95.56 187 THR A O 1
ATOM 1401 N N . ALA A 1 188 ? -4.439 -8.662 15.765 1.00 96.31 188 ALA A N 1
ATOM 1402 C CA . ALA A 1 188 ? -3.675 -8.969 16.968 1.00 96.31 188 ALA A CA 1
ATOM 1403 C C . ALA A 1 188 ? -4.097 -8.080 18.163 1.00 96.31 188 ALA A C 1
ATOM 1405 O O . ALA A 1 188 ? -4.680 -7.004 17.970 1.00 96.31 188 ALA A O 1
ATOM 1406 N N . PRO A 1 189 ? -3.786 -8.465 19.415 1.00 96.75 189 PRO A N 1
ATOM 1407 C CA . PRO A 1 189 ? -3.841 -7.545 20.550 1.00 96.75 189 PRO A CA 1
ATOM 1408 C C . PRO A 1 189 ? -2.969 -6.311 20.275 1.00 96.75 189 PRO A C 1
ATOM 1410 O O . PRO A 1 189 ? -1.835 -6.458 19.825 1.00 96.75 189 PRO A O 1
ATOM 1413 N N . VAL A 1 190 ? -3.470 -5.101 20.550 1.00 95.94 190 VAL A N 1
ATOM 1414 C CA . VAL A 1 190 ? -2.813 -3.834 20.151 1.00 95.94 190 VAL A CA 1
ATOM 1415 C C . VAL A 1 190 ? -1.348 -3.758 20.611 1.00 95.94 190 VAL A C 1
ATOM 1417 O O . VAL A 1 190 ? -0.473 -3.382 19.831 1.00 95.94 190 VAL A O 1
ATOM 1420 N N . ALA A 1 191 ? -1.065 -4.209 21.837 1.00 97.25 191 ALA A N 1
ATOM 1421 C CA . ALA A 1 191 ? 0.276 -4.232 22.421 1.00 97.25 191 ALA A CA 1
ATOM 1422 C C . ALA A 1 191 ? 1.303 -5.090 21.645 1.00 97.25 191 ALA A C 1
ATOM 1424 O O . ALA A 1 191 ? 2.499 -4.851 21.774 1.00 97.25 191 ALA A O 1
ATOM 1425 N N . ALA A 1 192 ? 0.873 -6.052 20.817 1.00 97.81 192 ALA A N 1
ATOM 1426 C CA . ALA A 1 192 ? 1.779 -6.912 20.045 1.00 97.81 192 ALA A CA 1
ATOM 1427 C C . ALA A 1 192 ? 2.522 -6.165 18.918 1.00 97.81 192 ALA A C 1
ATOM 1429 O O . ALA A 1 192 ? 3.597 -6.592 18.502 1.00 97.81 192 ALA A O 1
ATOM 1430 N N . HIS A 1 193 ? 1.965 -5.047 18.435 1.00 97.81 193 HIS A N 1
ATOM 1431 C CA . HIS A 1 193 ? 2.544 -4.239 17.352 1.00 97.81 193 HIS A CA 1
ATOM 1432 C C . HIS A 1 193 ? 2.581 -2.733 17.663 1.00 97.81 193 HIS A C 1
ATOM 1434 O O . HIS A 1 193 ? 2.850 -1.917 16.776 1.00 97.81 193 HIS A O 1
ATOM 1440 N N . GLN A 1 194 ? 2.306 -2.344 18.909 1.00 97.69 194 GLN A N 1
ATOM 1441 C CA . GLN A 1 194 ? 2.345 -0.952 19.350 1.00 97.69 194 GLN A CA 1
ATOM 1442 C C . GLN A 1 194 ? 3.763 -0.382 19.214 1.00 97.69 194 GLN A C 1
ATOM 1444 O O . GLN A 1 194 ? 4.738 -0.978 19.668 1.00 97.69 194 GLN A O 1
ATOM 1449 N N . GLY A 1 195 ? 3.878 0.779 18.570 1.00 98.19 195 GLY A N 1
ATOM 1450 C CA . GLY A 1 195 ? 5.152 1.457 18.327 1.00 98.19 195 GLY A CA 1
ATOM 1451 C C . GLY A 1 195 ? 5.970 0.892 17.161 1.00 98.19 195 GLY A C 1
ATOM 1452 O O . GLY A 1 195 ? 6.986 1.480 16.797 1.00 98.19 195 GLY A O 1
ATOM 1453 N N . GLN A 1 196 ? 5.551 -0.227 16.562 1.00 98.62 196 GLN A N 1
ATOM 1454 C CA . GLN A 1 196 ? 6.352 -0.939 15.566 1.00 98.62 196 GLN A CA 1
ATOM 1455 C C . GLN A 1 196 ? 6.333 -0.249 14.197 1.00 98.62 196 GLN A C 1
ATOM 1457 O O . GLN A 1 196 ? 5.315 0.296 13.761 1.00 98.62 196 GLN A O 1
ATOM 1462 N N . ILE A 1 197 ? 7.472 -0.312 13.503 1.00 98.69 197 ILE A N 1
ATOM 1463 C CA . ILE A 1 197 ? 7.662 0.206 12.146 1.00 98.69 197 ILE A CA 1
ATOM 1464 C C . ILE A 1 197 ? 8.191 -0.940 11.282 1.00 98.69 197 ILE A C 1
ATOM 1466 O O . ILE A 1 197 ? 9.341 -1.352 11.413 1.00 98.69 197 ILE A O 1
ATOM 1470 N N . TYR A 1 198 ? 7.344 -1.455 10.397 1.00 98.75 198 TYR A N 1
ATOM 1471 C CA . TYR A 1 198 ? 7.633 -2.615 9.565 1.00 98.75 198 TYR A CA 1
ATOM 1472 C C . TYR A 1 198 ? 7.907 -2.197 8.123 1.00 98.75 198 TYR A C 1
ATOM 1474 O O . TYR A 1 198 ? 6.994 -1.808 7.395 1.00 98.75 198 TYR A O 1
ATOM 1482 N N . THR A 1 199 ? 9.162 -2.303 7.691 1.00 98.62 199 THR A N 1
ATOM 1483 C CA . THR A 1 199 ? 9.526 -2.172 6.274 1.00 98.62 199 THR A CA 1
ATOM 1484 C C . THR A 1 199 ? 9.169 -3.461 5.537 1.00 98.62 199 THR A C 1
ATOM 1486 O O . THR A 1 199 ? 9.587 -4.541 5.951 1.00 98.62 199 THR A O 1
ATOM 1489 N N . LEU A 1 200 ? 8.390 -3.361 4.457 1.00 98.69 200 LEU A N 1
ATOM 1490 C CA . LEU A 1 200 ? 7.840 -4.515 3.735 1.00 98.69 200 LEU A CA 1
ATOM 1491 C C . LEU A 1 200 ? 8.374 -4.556 2.298 1.00 98.69 200 LEU A C 1
ATOM 1493 O O . LEU A 1 200 ? 8.218 -3.583 1.559 1.00 98.69 200 LEU A O 1
ATOM 1497 N N . THR A 1 201 ? 8.948 -5.685 1.887 1.00 98.69 201 THR A N 1
ATOM 1498 C CA . THR A 1 201 ? 9.437 -5.914 0.518 1.00 98.69 201 THR A CA 1
ATOM 1499 C C . THR A 1 201 ? 8.843 -7.179 -0.094 1.00 98.69 201 THR A C 1
ATOM 1501 O O . THR A 1 201 ? 8.278 -8.017 0.610 1.00 98.69 201 THR A O 1
ATOM 1504 N N . GLY A 1 202 ? 9.020 -7.355 -1.406 1.00 98.31 202 GLY A N 1
ATOM 1505 C CA . GLY A 1 202 ? 8.957 -8.688 -2.009 1.00 98.31 202 GLY A CA 1
ATOM 1506 C C . GLY A 1 202 ? 10.116 -9.594 -1.552 1.00 98.31 202 GLY A C 1
ATOM 1507 O O . GLY A 1 202 ? 11.002 -9.144 -0.817 1.00 98.31 202 GLY A O 1
ATOM 1508 N N . PRO A 1 203 ? 10.143 -10.863 -2.001 1.00 97.81 203 PRO A N 1
ATOM 1509 C CA . PRO A 1 203 ? 11.154 -11.849 -1.600 1.00 97.81 203 PRO A CA 1
ATOM 1510 C C . PRO A 1 203 ? 12.553 -11.549 -2.155 1.00 97.81 203 PRO A C 1
ATOM 1512 O O . PRO A 1 203 ? 13.551 -11.964 -1.574 1.00 97.81 203 PRO A O 1
ATOM 1515 N N . THR A 1 204 ? 12.632 -10.844 -3.284 1.00 97.62 204 THR A N 1
ATOM 1516 C CA . THR A 1 204 ? 13.877 -10.448 -3.948 1.00 97.62 204 THR A CA 1
ATOM 1517 C C . THR A 1 204 ? 13.733 -9.051 -4.544 1.00 97.62 204 THR A C 1
ATOM 1519 O O . THR A 1 204 ? 12.647 -8.642 -4.960 1.00 97.62 204 THR A O 1
ATOM 1522 N N . ALA A 1 205 ? 14.845 -8.324 -4.636 1.00 98.06 205 ALA A N 1
ATOM 1523 C CA . ALA A 1 205 ? 14.958 -7.224 -5.581 1.00 98.06 205 ALA A CA 1
ATOM 1524 C C . ALA A 1 205 ? 15.165 -7.777 -6.992 1.00 98.06 205 ALA A C 1
ATOM 1526 O O . ALA A 1 205 ? 15.945 -8.713 -7.184 1.00 98.06 205 ALA A O 1
ATOM 1527 N N . VAL A 1 206 ? 14.452 -7.216 -7.971 1.00 98.25 206 VAL A N 1
ATOM 1528 C CA . VAL A 1 206 ? 14.461 -7.670 -9.369 1.00 98.25 206 VAL A CA 1
ATOM 1529 C C . VAL A 1 206 ? 14.811 -6.539 -10.326 1.00 98.25 206 VAL A C 1
ATOM 1531 O O . VAL A 1 206 ? 14.470 -5.378 -10.091 1.00 98.25 206 VAL A O 1
ATOM 1534 N N . SER A 1 207 ? 15.498 -6.880 -11.414 1.00 98.31 207 SER A N 1
ATOM 1535 C CA . SER A 1 207 ? 15.765 -5.951 -12.516 1.00 98.31 207 SER A CA 1
ATOM 1536 C C . SER A 1 207 ? 14.545 -5.829 -13.440 1.00 98.31 207 SER A C 1
ATOM 1538 O O . SER A 1 207 ? 13.717 -6.738 -13.533 1.00 98.31 207 SER A O 1
ATOM 1540 N N . SER A 1 208 ? 14.416 -4.723 -14.178 1.00 98.12 208 SER A N 1
ATOM 1541 C CA . SER A 1 208 ? 13.320 -4.587 -15.155 1.00 98.12 208 SER A CA 1
ATOM 1542 C C . SER A 1 208 ? 13.332 -5.671 -16.259 1.00 98.12 208 SER A C 1
ATOM 1544 O O . SER A 1 208 ? 12.256 -6.160 -16.603 1.00 98.12 208 SER A O 1
ATOM 1546 N N . PRO A 1 209 ? 14.484 -6.149 -16.777 1.00 98.38 209 PRO A N 1
ATOM 1547 C CA . PRO A 1 209 ? 14.522 -7.337 -17.637 1.00 98.38 209 PRO A CA 1
ATOM 1548 C C . PRO A 1 209 ? 13.951 -8.614 -16.992 1.00 98.38 209 PRO A C 1
ATOM 1550 O O . PRO A 1 209 ? 13.270 -9.379 -17.672 1.00 98.38 209 PRO A O 1
ATOM 1553 N N . GLU A 1 210 ? 14.149 -8.840 -15.687 1.00 98.56 210 GLU A N 1
ATOM 1554 C CA . GLU A 1 210 ? 13.552 -9.983 -14.970 1.00 98.56 210 GLU A CA 1
ATOM 1555 C C . GLU A 1 210 ? 12.026 -9.856 -14.847 1.00 98.56 210 GLU A C 1
ATOM 1557 O O . GLU A 1 210 ? 11.311 -10.844 -15.029 1.00 98.56 210 GLU A O 1
ATOM 1562 N N . VAL A 1 211 ? 11.511 -8.642 -14.611 1.00 98.62 211 VAL A N 1
ATOM 1563 C CA . VAL A 1 211 ? 10.063 -8.364 -14.661 1.00 98.62 211 VAL A CA 1
ATOM 1564 C C . VAL A 1 211 ? 9.512 -8.649 -16.063 1.00 98.62 211 VAL A C 1
ATOM 1566 O O . VAL A 1 211 ? 8.495 -9.330 -16.200 1.00 98.62 211 VAL A O 1
ATOM 1569 N N . ALA A 1 212 ? 10.193 -8.181 -17.113 1.00 98.62 212 ALA A N 1
ATOM 1570 C CA . ALA A 1 212 ? 9.793 -8.412 -18.501 1.00 98.62 212 ALA A CA 1
ATOM 1571 C C . ALA A 1 212 ? 9.766 -9.911 -18.856 1.00 98.62 212 ALA A C 1
ATOM 1573 O O . ALA A 1 212 ? 8.814 -10.379 -19.485 1.00 98.62 212 ALA A O 1
ATOM 1574 N N . ALA A 1 213 ? 10.750 -10.685 -18.387 1.00 98.69 213 ALA A N 1
ATOM 1575 C CA . ALA A 1 213 ? 10.784 -12.137 -18.547 1.00 98.69 213 ALA A CA 1
ATOM 1576 C C . ALA A 1 213 ? 9.634 -12.841 -17.799 1.00 98.69 213 ALA A C 1
ATOM 1578 O O . ALA A 1 213 ? 8.986 -13.720 -18.368 1.00 98.69 213 ALA A O 1
ATOM 1579 N N . ALA A 1 214 ? 9.331 -12.429 -16.561 1.00 98.69 214 ALA A N 1
ATOM 1580 C CA . ALA A 1 214 ? 8.219 -12.976 -15.780 1.00 98.69 214 ALA A CA 1
ATOM 1581 C C . ALA A 1 214 ? 6.855 -12.716 -16.448 1.00 98.69 214 ALA A C 1
ATOM 1583 O O . ALA A 1 214 ? 6.056 -13.641 -16.609 1.00 98.69 214 ALA A O 1
ATOM 1584 N N . LEU A 1 215 ? 6.616 -11.480 -16.903 1.00 98.69 215 LEU A N 1
ATOM 1585 C CA . LEU A 1 215 ? 5.414 -11.110 -17.657 1.00 98.69 215 LEU A CA 1
ATOM 1586 C C . LEU A 1 215 ? 5.316 -11.878 -18.984 1.00 98.69 215 LEU A C 1
ATOM 1588 O O . LEU A 1 215 ? 4.235 -12.353 -19.333 1.00 98.69 215 LEU A O 1
ATOM 1592 N N . SER A 1 216 ? 6.433 -12.052 -19.696 1.00 98.56 216 SER A N 1
ATOM 1593 C CA . SER A 1 216 ? 6.471 -12.811 -20.953 1.00 98.56 216 SER A CA 1
ATOM 1594 C C . SER A 1 216 ? 6.102 -14.281 -20.755 1.00 98.56 216 SER A C 1
ATOM 1596 O O . SER A 1 216 ? 5.268 -14.816 -21.484 1.00 98.56 216 SER A O 1
ATOM 1598 N N . ALA A 1 217 ? 6.673 -14.930 -19.736 1.00 98.50 217 ALA A N 1
ATOM 1599 C CA . ALA A 1 217 ? 6.397 -16.331 -19.421 1.00 98.50 217 ALA A CA 1
ATOM 1600 C C . ALA A 1 217 ? 4.931 -16.564 -19.016 1.00 98.50 217 ALA A C 1
ATOM 1602 O O . ALA A 1 217 ? 4.326 -17.550 -19.430 1.00 98.50 217 ALA A O 1
ATOM 1603 N N . ALA A 1 218 ? 4.342 -15.642 -18.248 1.00 98.19 218 ALA A N 1
ATOM 1604 C CA . ALA A 1 218 ? 2.953 -15.738 -17.800 1.00 98.19 218 ALA A CA 1
ATOM 1605 C C . ALA A 1 218 ? 1.912 -15.443 -18.896 1.00 98.19 218 ALA A C 1
ATOM 1607 O O . ALA A 1 218 ? 0.783 -15.935 -18.825 1.00 98.19 218 ALA A O 1
ATOM 1608 N N . THR A 1 219 ? 2.267 -14.628 -19.896 1.00 97.06 219 THR A N 1
ATOM 1609 C CA . THR A 1 219 ? 1.351 -14.207 -20.975 1.00 97.06 219 THR A CA 1
ATOM 1610 C C . THR A 1 219 ? 1.577 -14.927 -22.306 1.00 97.06 219 THR A C 1
ATOM 1612 O O . THR A 1 219 ? 0.724 -14.841 -23.186 1.00 97.06 219 THR A O 1
ATOM 1615 N N . GLY A 1 220 ? 2.695 -15.641 -22.469 1.00 96.75 220 GLY A N 1
ATOM 1616 C CA . GLY A 1 220 ? 3.040 -16.370 -23.694 1.00 96.75 220 GLY A CA 1
ATOM 1617 C C . GLY A 1 220 ? 3.475 -15.486 -24.872 1.00 96.75 220 GLY A C 1
ATOM 1618 O O . GLY A 1 220 ? 3.505 -15.967 -26.004 1.00 96.75 220 GLY A O 1
ATOM 1619 N N . ARG A 1 221 ? 3.802 -14.207 -24.634 1.00 96.06 221 ARG A N 1
ATOM 1620 C CA . ARG A 1 221 ? 4.216 -13.228 -25.659 1.00 96.06 221 ARG A CA 1
ATOM 1621 C C . ARG A 1 221 ? 5.450 -12.425 -25.209 1.00 96.06 221 ARG A C 1
ATOM 1623 O O . ARG A 1 221 ? 5.649 -12.279 -24.006 1.00 96.06 221 ARG A O 1
ATOM 1630 N N . PRO A 1 222 ? 6.304 -11.937 -26.129 1.00 97.50 222 PRO A N 1
ATOM 1631 C CA . PRO A 1 222 ? 7.587 -11.323 -25.779 1.00 97.50 222 PRO A CA 1
ATOM 1632 C C . PRO A 1 222 ? 7.429 -9.870 -25.298 1.00 97.50 222 PRO A C 1
ATOM 1634 O O . PRO A 1 222 ? 7.546 -8.931 -26.082 1.00 97.50 222 PRO A O 1
ATOM 1637 N N . ILE A 1 223 ? 7.206 -9.690 -23.995 1.00 98.38 223 ILE A N 1
ATOM 1638 C CA . ILE A 1 223 ? 7.147 -8.381 -23.334 1.00 98.38 223 ILE A CA 1
ATOM 1639 C C . ILE A 1 223 ? 8.569 -7.891 -23.024 1.00 98.38 223 ILE A C 1
ATOM 1641 O O . ILE A 1 223 ? 9.430 -8.656 -22.593 1.00 98.38 223 ILE A O 1
ATOM 1645 N N . SER A 1 224 ? 8.819 -6.597 -23.224 1.00 98.06 224 SER A N 1
ATOM 1646 C CA . SER A 1 224 ? 10.149 -5.985 -23.122 1.00 98.06 224 SER A CA 1
ATOM 1647 C C . SER A 1 224 ? 10.179 -4.737 -22.233 1.00 98.06 224 SER A C 1
ATOM 1649 O O . SER A 1 224 ? 9.219 -3.971 -22.147 1.00 98.06 224 SER A O 1
ATOM 1651 N N . TYR A 1 225 ? 11.312 -4.525 -21.566 1.00 98.25 225 TYR A N 1
ATOM 1652 C CA . TYR A 1 225 ? 11.620 -3.283 -20.860 1.00 98.25 225 TYR A CA 1
ATOM 1653 C C . TYR A 1 225 ? 12.349 -2.316 -21.797 1.00 98.25 225 TYR A C 1
ATOM 1655 O O . TYR A 1 225 ? 13.288 -2.709 -22.489 1.00 98.25 225 TYR A O 1
ATOM 1663 N N . VAL A 1 226 ? 11.956 -1.043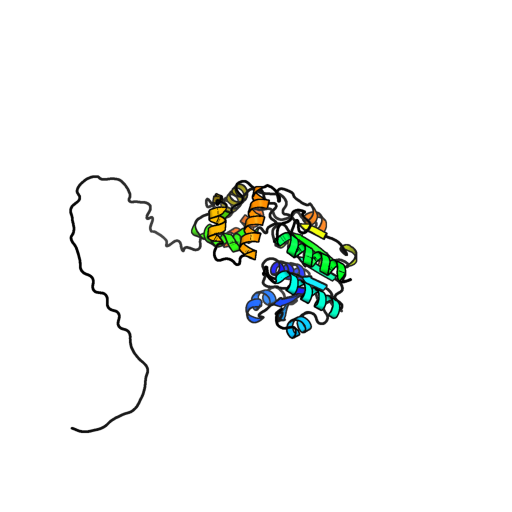 -21.775 1.00 97.50 226 VAL A N 1
ATOM 1664 C CA . VAL A 1 226 ? 12.682 0.054 -22.418 1.00 97.50 226 VAL A CA 1
ATOM 1665 C C . VAL A 1 226 ? 13.162 1.033 -21.346 1.00 97.50 226 VAL A C 1
ATOM 1667 O O . VAL A 1 226 ? 12.362 1.725 -20.709 1.00 97.50 226 VAL A O 1
ATOM 1670 N N . ALA A 1 227 ? 14.482 1.106 -21.166 1.00 96.00 227 ALA A N 1
ATOM 1671 C CA . ALA A 1 227 ? 15.120 2.082 -20.291 1.00 96.00 227 ALA A CA 1
ATOM 1672 C C . ALA A 1 227 ? 15.015 3.491 -20.899 1.00 96.00 227 ALA A C 1
ATOM 1674 O O . ALA A 1 227 ? 15.556 3.762 -21.971 1.00 96.00 227 ALA A O 1
ATOM 1675 N N . VAL A 1 228 ? 14.315 4.393 -20.212 1.00 94.31 228 VAL A N 1
ATOM 1676 C CA . VAL A 1 228 ? 14.070 5.767 -20.674 1.00 94.31 228 VAL A CA 1
ATOM 1677 C C . VAL A 1 228 ? 15.162 6.712 -20.143 1.00 94.31 228 VAL A C 1
ATOM 1679 O O . VAL A 1 228 ? 15.462 6.671 -18.947 1.00 94.31 228 VAL A O 1
ATOM 1682 N N . PRO A 1 229 ? 15.754 7.591 -20.976 1.00 91.81 229 PRO A N 1
ATOM 1683 C CA . PRO A 1 229 ? 16.661 8.641 -20.507 1.00 91.81 229 PRO A CA 1
ATOM 1684 C C . PRO A 1 229 ? 16.008 9.602 -19.499 1.00 91.81 229 PRO A C 1
ATOM 1686 O O . PRO A 1 229 ? 14.791 9.799 -19.499 1.00 91.81 229 PRO A O 1
ATOM 1689 N N . GLY A 1 230 ? 16.811 10.228 -18.635 1.00 87.25 230 GLY A N 1
ATOM 1690 C CA . GLY A 1 230 ? 16.295 11.057 -17.536 1.00 87.25 230 GLY A CA 1
ATOM 1691 C C . GLY A 1 230 ? 15.526 12.289 -18.021 1.00 87.25 230 GLY A C 1
ATOM 1692 O O . GLY A 1 230 ? 14.478 12.632 -17.477 1.00 87.25 230 GLY A O 1
ATOM 1693 N N . GLU A 1 231 ? 16.013 12.916 -19.087 1.00 88.25 231 GLU A N 1
ATOM 1694 C CA . GLU A 1 231 ? 15.389 14.041 -19.775 1.00 88.25 231 GLU A CA 1
ATOM 1695 C C . GLU A 1 231 ? 14.096 13.639 -20.500 1.00 88.25 231 GLU A C 1
ATOM 1697 O O . GLU A 1 231 ? 13.097 14.348 -20.393 1.00 88.25 231 GLU A O 1
ATOM 1702 N N . ALA A 1 232 ? 14.057 12.463 -21.136 1.00 89.94 232 ALA A N 1
ATOM 1703 C CA . ALA A 1 232 ? 12.849 11.942 -21.778 1.00 89.94 232 ALA A CA 1
ATOM 1704 C C . ALA A 1 232 ? 11.754 11.605 -20.746 1.00 89.94 232 ALA A C 1
ATOM 1706 O O . ALA A 1 232 ? 10.579 11.899 -20.963 1.00 89.94 232 ALA A O 1
ATOM 1707 N N . ALA A 1 233 ? 12.131 11.071 -19.579 1.00 89.56 233 ALA A N 1
ATOM 1708 C CA . ALA A 1 233 ? 11.208 10.855 -18.467 1.00 89.56 233 ALA A CA 1
ATOM 1709 C C . ALA A 1 233 ? 10.703 12.178 -17.860 1.00 89.56 233 ALA A C 1
ATOM 1711 O O . ALA A 1 233 ? 9.519 12.306 -17.546 1.00 89.56 233 ALA A O 1
ATOM 1712 N N . ALA A 1 234 ? 11.569 13.191 -17.744 1.00 89.62 234 ALA A N 1
ATOM 1713 C CA . ALA A 1 234 ? 11.172 14.528 -17.305 1.00 89.62 234 ALA A CA 1
ATOM 1714 C C . ALA A 1 234 ? 10.229 15.220 -18.308 1.00 89.62 234 ALA A C 1
ATOM 1716 O O . ALA A 1 234 ? 9.306 15.920 -17.889 1.00 89.62 234 ALA A O 1
ATOM 1717 N N . GLN A 1 235 ? 10.421 14.985 -19.611 1.00 91.19 235 GLN A N 1
ATOM 1718 C CA . GLN A 1 235 ? 9.548 15.469 -20.681 1.00 91.19 235 GLN A CA 1
ATOM 1719 C C . GLN A 1 235 ? 8.189 14.753 -20.687 1.00 91.19 235 GLN A C 1
ATOM 1721 O O . GLN A 1 235 ? 7.158 15.414 -20.795 1.00 91.19 235 GLN A O 1
ATOM 1726 N N . ALA A 1 236 ? 8.157 13.429 -20.501 1.00 88.94 236 ALA A N 1
ATOM 1727 C CA . ALA A 1 236 ? 6.911 12.669 -20.358 1.00 88.94 236 ALA A CA 1
ATOM 1728 C C . ALA A 1 236 ? 6.081 13.139 -19.146 1.0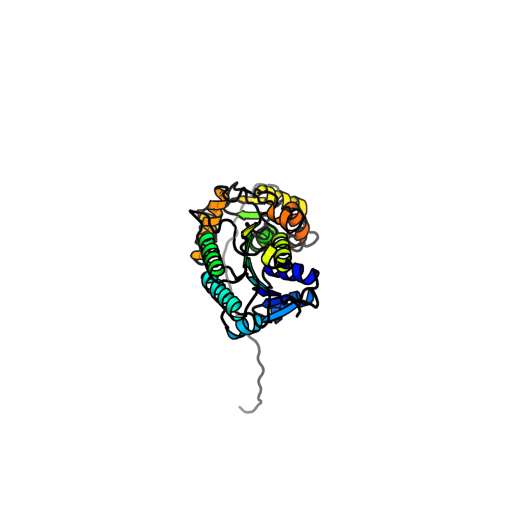0 88.94 236 ALA A C 1
ATOM 1730 O O . ALA A 1 236 ? 4.856 13.211 -19.210 1.00 88.94 236 ALA A O 1
ATOM 1731 N N . LEU A 1 237 ? 6.753 13.536 -18.061 1.00 89.75 237 LEU A N 1
ATOM 1732 C CA . LEU A 1 237 ? 6.141 14.109 -16.860 1.00 89.75 237 LEU A CA 1
ATOM 1733 C C . LEU A 1 237 ? 5.978 15.644 -16.916 1.00 89.75 237 LEU A C 1
ATOM 1735 O O . LEU A 1 237 ? 5.657 16.255 -15.896 1.00 89.75 237 LEU A O 1
ATOM 1739 N N . ALA A 1 238 ? 6.179 16.304 -18.064 1.00 90.81 238 ALA A N 1
ATOM 1740 C CA . ALA A 1 238 ? 6.179 17.772 -18.143 1.00 90.81 238 ALA A CA 1
ATOM 1741 C C . ALA A 1 238 ? 4.827 18.421 -17.793 1.00 90.81 238 ALA A C 1
ATOM 1743 O O . ALA A 1 238 ? 4.817 19.537 -17.278 1.00 90.81 238 ALA A O 1
ATOM 1744 N N . GLN A 1 239 ? 3.714 17.719 -18.041 1.00 91.44 239 GLN A N 1
ATOM 1745 C CA . GLN A 1 239 ? 2.349 18.159 -17.709 1.00 91.44 239 GLN A CA 1
ATOM 1746 C C . GLN A 1 239 ? 1.893 17.725 -16.302 1.00 91.44 239 GLN A C 1
ATOM 1748 O O . GLN A 1 239 ? 0.803 18.094 -15.866 1.00 91.44 239 GLN A O 1
ATOM 1753 N N . ALA A 1 240 ? 2.694 16.932 -15.582 1.00 90.19 240 ALA A N 1
ATOM 1754 C CA . ALA A 1 240 ? 2.384 16.552 -14.208 1.00 90.19 240 ALA A CA 1
ATOM 1755 C C . ALA A 1 240 ? 2.669 17.723 -13.242 1.00 90.19 240 ALA A C 1
ATOM 1757 O O . ALA A 1 240 ? 3.599 18.502 -13.481 1.00 90.19 240 ALA A O 1
ATOM 1758 N N . PRO A 1 241 ? 1.933 17.843 -12.118 1.00 91.19 241 PRO A N 1
ATOM 1759 C CA . PRO A 1 241 ? 2.238 18.824 -11.079 1.00 91.19 241 PRO A CA 1
ATOM 1760 C C . PRO A 1 241 ? 3.702 18.744 -10.632 1.00 91.19 241 PRO A C 1
ATOM 1762 O O . PRO A 1 241 ? 4.248 17.652 -10.473 1.00 91.19 241 PRO A O 1
ATOM 1765 N N . GLY A 1 242 ? 4.338 19.896 -10.389 1.00 90.00 242 GLY A N 1
ATOM 1766 C CA . GLY A 1 242 ? 5.785 19.967 -10.136 1.00 90.00 242 GLY A CA 1
ATOM 1767 C C . GLY A 1 242 ? 6.273 19.064 -8.995 1.00 90.00 242 GLY A C 1
ATOM 1768 O O . GLY A 1 242 ? 7.314 18.428 -9.133 1.00 90.00 242 GLY A O 1
ATOM 1769 N N . TRP A 1 243 ? 5.491 18.934 -7.917 1.00 86.81 243 TRP A N 1
ATOM 1770 C CA . TRP A 1 243 ? 5.785 18.023 -6.802 1.00 86.81 243 TRP A CA 1
ATOM 1771 C C . TRP A 1 243 ? 5.809 16.548 -7.238 1.00 86.81 243 TRP A C 1
ATOM 1773 O O . TRP A 1 243 ? 6.727 15.814 -6.877 1.00 86.81 243 TRP A O 1
ATOM 1783 N N . MET A 1 244 ? 4.851 16.131 -8.072 1.00 89.06 244 MET A N 1
ATOM 1784 C CA . MET A 1 244 ? 4.732 14.764 -8.583 1.00 89.06 244 MET A CA 1
ATOM 1785 C C . MET A 1 244 ? 5.876 14.451 -9.549 1.00 89.06 244 MET A C 1
ATOM 1787 O O . MET A 1 244 ? 6.544 13.430 -9.407 1.00 89.06 244 MET A O 1
ATOM 1791 N N . ARG A 1 245 ? 6.144 15.357 -10.500 1.00 90.62 245 ARG A N 1
ATOM 1792 C CA . ARG A 1 245 ? 7.255 15.223 -11.450 1.00 90.62 245 ARG A CA 1
ATOM 1793 C C . ARG A 1 245 ? 8.595 15.100 -10.727 1.00 90.62 245 ARG A C 1
ATOM 1795 O O . ARG A 1 245 ? 9.372 14.203 -11.039 1.00 90.62 245 ARG A O 1
ATOM 1802 N N . ASN A 1 246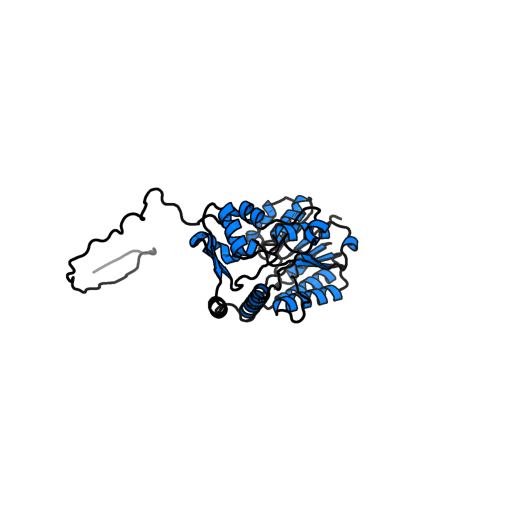 ? 8.868 15.992 -9.775 1.00 89.50 246 ASN A N 1
ATOM 1803 C CA . ASN A 1 246 ? 10.146 16.012 -9.070 1.00 89.50 246 ASN A CA 1
ATOM 1804 C C . ASN A 1 246 ? 10.321 14.748 -8.212 1.00 89.50 246 ASN A C 1
ATOM 1806 O O . ASN A 1 246 ? 11.325 14.059 -8.373 1.00 89.50 246 ASN A O 1
ATOM 1810 N N . GLY A 1 247 ? 9.311 14.372 -7.415 1.00 89.56 247 GLY A N 1
ATOM 1811 C CA . GLY A 1 247 ? 9.351 13.162 -6.586 1.00 89.56 247 GLY A CA 1
ATOM 1812 C C . GLY A 1 247 ? 9.519 11.864 -7.389 1.00 89.56 247 GLY A C 1
ATOM 1813 O O . GLY A 1 247 ? 10.295 10.998 -6.993 1.00 89.56 247 GLY A O 1
ATOM 1814 N N . LEU A 1 248 ? 8.872 11.738 -8.556 1.00 90.44 248 LEU A N 1
ATOM 1815 C CA . LEU A 1 248 ? 9.068 10.586 -9.448 1.00 90.44 248 LEU A CA 1
ATOM 1816 C C . LEU A 1 248 ? 10.481 10.548 -10.053 1.00 90.44 248 LEU A C 1
ATOM 1818 O O . LEU A 1 248 ? 11.088 9.481 -10.125 1.00 90.44 248 LEU A O 1
ATOM 1822 N N . LEU A 1 249 ? 11.042 11.695 -10.452 1.00 92.81 249 LEU A N 1
ATOM 1823 C CA . LEU A 1 249 ? 12.415 11.764 -10.971 1.00 92.81 249 LEU A CA 1
ATOM 1824 C C . LEU A 1 249 ? 13.468 11.543 -9.872 1.00 92.81 249 LEU A C 1
ATOM 1826 O O . LEU A 1 249 ? 14.557 11.050 -10.157 1.00 92.81 249 LEU A O 1
ATOM 1830 N N . GLU A 1 250 ? 13.190 11.906 -8.622 1.00 93.25 250 GLU A N 1
ATOM 1831 C CA . GLU A 1 250 ? 14.012 11.540 -7.461 1.00 93.25 250 GLU A CA 1
ATOM 1832 C C . GLU A 1 250 ? 13.965 10.026 -7.212 1.00 93.25 250 GLU A C 1
ATOM 18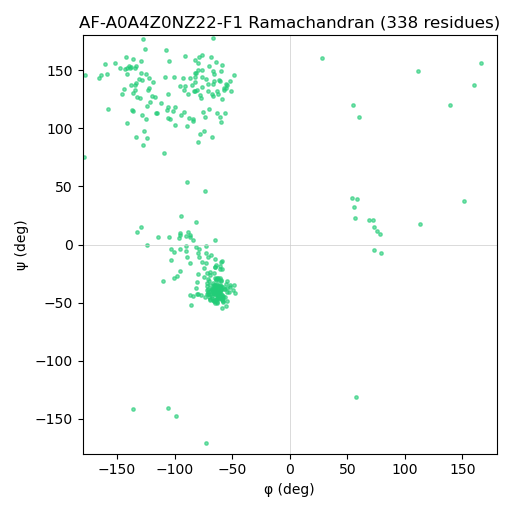34 O O . GLU A 1 250 ? 15.016 9.392 -7.119 1.00 93.25 250 GLU A O 1
ATOM 1839 N N . LEU A 1 251 ? 12.770 9.427 -7.214 1.00 91.50 251 LEU A N 1
ATOM 1840 C CA . LEU A 1 251 ? 12.582 7.985 -7.034 1.00 91.50 251 LEU A CA 1
ATOM 1841 C C . LEU A 1 251 ? 13.261 7.161 -8.143 1.00 91.50 251 LEU A C 1
ATOM 1843 O O . LEU A 1 251 ? 13.927 6.169 -7.852 1.00 91.50 251 LEU A O 1
ATOM 1847 N N . TYR A 1 252 ? 13.176 7.593 -9.406 1.00 93.88 252 TYR A N 1
ATOM 1848 C CA . TYR A 1 252 ? 13.890 6.935 -10.504 1.00 93.88 252 TYR A CA 1
ATOM 1849 C C . TYR A 1 252 ? 15.417 7.025 -10.362 1.00 93.88 252 TYR A C 1
ATOM 1851 O O . TYR A 1 252 ? 16.104 6.054 -10.678 1.00 93.88 252 TYR A O 1
ATOM 1859 N N . ARG A 1 253 ? 15.963 8.139 -9.847 1.00 94.25 253 ARG A N 1
ATOM 1860 C CA . ARG A 1 253 ? 17.402 8.240 -9.535 1.00 94.25 253 ARG A CA 1
ATOM 1861 C C . ARG A 1 253 ? 17.795 7.311 -8.385 1.00 94.25 253 ARG A C 1
ATOM 1863 O O . ARG A 1 253 ? 18.815 6.641 -8.499 1.00 94.25 253 ARG A O 1
ATOM 1870 N N . LEU A 1 254 ? 16.980 7.226 -7.329 1.00 93.38 254 LEU A N 1
ATOM 1871 C CA . LEU A 1 254 ? 17.201 6.320 -6.196 1.00 93.38 254 LEU A CA 1
ATOM 1872 C C . LEU A 1 254 ? 17.252 4.852 -6.650 1.00 93.38 254 LEU A C 1
ATOM 1874 O O . LEU A 1 254 ? 18.190 4.135 -6.306 1.00 93.38 254 LEU A O 1
ATOM 1878 N N . TYR A 1 255 ? 16.289 4.418 -7.468 1.00 94.75 255 TYR A N 1
ATOM 1879 C CA . TYR A 1 255 ? 16.264 3.063 -8.029 1.00 94.75 255 TYR A CA 1
ATOM 1880 C C . TYR A 1 255 ? 17.434 2.810 -8.993 1.00 94.75 255 TYR A C 1
ATOM 1882 O O . TYR A 1 255 ? 18.078 1.766 -8.904 1.00 94.75 255 TYR A O 1
ATOM 1890 N N . LYS A 1 256 ? 17.786 3.776 -9.856 1.00 95.31 256 LYS A N 1
ATOM 1891 C CA . LYS A 1 256 ? 18.960 3.675 -10.745 1.00 95.31 256 LYS A CA 1
ATOM 1892 C C . LYS A 1 256 ? 20.290 3.583 -9.987 1.00 95.31 256 LYS A C 1
ATOM 1894 O O . LYS A 1 256 ? 21.233 2.985 -10.492 1.00 95.31 256 LYS A O 1
ATOM 1899 N N . ALA A 1 257 ? 20.363 4.154 -8.786 1.00 94.69 257 ALA A N 1
ATOM 1900 C CA . ALA A 1 257 ? 21.519 4.079 -7.895 1.00 94.69 257 ALA A CA 1
ATOM 1901 C C . ALA A 1 257 ? 21.523 2.833 -6.978 1.00 94.69 257 ALA A C 1
ATOM 1903 O O . ALA A 1 257 ? 22.350 2.755 -6.075 1.00 94.69 257 ALA A O 1
ATOM 1904 N N . GLY A 1 258 ? 20.605 1.875 -7.169 1.00 94.12 258 GLY A N 1
ATOM 1905 C CA . GLY A 1 258 ? 20.534 0.647 -6.364 1.00 94.12 258 GLY A CA 1
ATOM 1906 C C . GLY A 1 258 ? 19.898 0.814 -4.977 1.00 94.12 258 GLY A C 1
ATOM 1907 O O . GLY A 1 258 ? 19.889 -0.129 -4.192 1.00 94.12 258 GLY A O 1
ATOM 1908 N N . GLY A 1 259 ? 19.297 1.970 -4.665 1.00 92.69 259 GLY A N 1
ATOM 1909 C CA . GLY A 1 259 ? 18.704 2.272 -3.350 1.00 92.69 259 GLY A CA 1
ATOM 1910 C C . GLY A 1 259 ? 17.489 1.420 -2.943 1.00 92.69 259 GLY A C 1
ATOM 1911 O O . GLY A 1 259 ? 16.895 1.664 -1.893 1.00 92.69 259 GLY A O 1
ATOM 1912 N N . ALA A 1 260 ? 17.110 0.433 -3.758 1.00 94.94 260 ALA A N 1
ATOM 1913 C CA . ALA A 1 260 ? 16.041 -0.536 -3.517 1.00 94.94 260 ALA A CA 1
ATOM 1914 C C . ALA A 1 260 ? 16.490 -2.003 -3.726 1.00 94.94 260 ALA A C 1
ATOM 1916 O O . ALA A 1 260 ? 15.640 -2.889 -3.815 1.00 94.94 260 ALA A O 1
ATOM 1917 N N . ASP A 1 261 ? 17.800 -2.272 -3.795 1.00 96.56 261 ASP A N 1
ATOM 1918 C CA . ASP A 1 261 ? 18.377 -3.616 -3.971 1.00 96.56 261 ASP A CA 1
ATOM 1919 C C . ASP A 1 261 ? 18.630 -4.319 -2.618 1.00 96.56 261 ASP A C 1
ATOM 1921 O O . ASP A 1 261 ? 19.740 -4.717 -2.275 1.00 96.56 261 ASP A O 1
ATOM 1925 N N . TRP A 1 262 ? 17.585 -4.394 -1.789 1.00 95.88 262 TRP A N 1
ATOM 1926 C CA . TRP A 1 262 ? 17.609 -4.967 -0.435 1.00 95.88 262 TRP A CA 1
ATOM 1927 C C . TRP A 1 262 ? 16.229 -5.531 -0.065 1.00 95.88 262 TRP A C 1
ATOM 1929 O O . TRP A 1 262 ? 15.218 -5.088 -0.605 1.00 95.88 262 TRP A O 1
ATOM 1939 N N . VAL A 1 263 ? 16.149 -6.491 0.860 1.00 97.94 263 VAL A N 1
ATOM 1940 C CA . VAL A 1 263 ? 14.882 -7.152 1.246 1.00 97.94 263 VAL A CA 1
ATOM 1941 C C . VAL A 1 263 ? 14.736 -7.314 2.758 1.00 97.94 263 VAL A C 1
ATOM 1943 O O . VAL A 1 263 ? 15.728 -7.287 3.484 1.00 97.94 263 VAL A O 1
ATOM 1946 N N . THR A 1 264 ? 13.499 -7.494 3.229 1.00 98.25 264 THR A N 1
ATOM 1947 C CA . THR A 1 264 ? 13.169 -7.768 4.634 1.00 98.25 264 THR A CA 1
ATOM 1948 C C . THR A 1 264 ? 12.392 -9.083 4.794 1.00 98.25 264 THR A C 1
ATOM 1950 O O . THR A 1 264 ? 11.530 -9.397 3.971 1.00 98.25 264 THR A O 1
ATOM 1953 N N . PRO A 1 265 ? 12.625 -9.855 5.874 1.00 98.00 265 PRO A N 1
ATOM 1954 C CA . PRO A 1 265 ? 11.851 -11.067 6.178 1.00 98.00 265 PRO A CA 1
ATOM 1955 C C . PRO A 1 265 ? 10.421 -10.772 6.674 1.00 98.00 265 PRO A C 1
ATOM 1957 O O . PRO A 1 265 ? 9.604 -11.681 6.809 1.00 98.00 265 PRO A O 1
ATOM 1960 N N . THR A 1 266 ? 10.090 -9.505 6.923 1.00 98.56 266 THR A N 1
ATOM 1961 C CA . THR A 1 266 ? 8.957 -9.063 7.749 1.00 98.56 266 THR A CA 1
ATOM 1962 C C . THR A 1 266 ? 7.572 -9.470 7.244 1.00 98.56 266 THR A C 1
ATOM 1964 O O . THR A 1 266 ? 6.677 -9.707 8.056 1.00 98.56 266 THR A O 1
ATOM 1967 N N . VAL A 1 267 ? 7.374 -9.641 5.930 1.00 98.62 267 VAL A N 1
ATOM 1968 C CA . VAL A 1 267 ? 6.121 -10.234 5.421 1.00 98.62 267 VAL A CA 1
ATOM 1969 C C . VAL A 1 267 ? 5.985 -11.684 5.892 1.00 98.62 267 VAL A C 1
ATOM 1971 O O . VAL A 1 267 ? 4.914 -12.076 6.354 1.00 98.62 267 VAL A O 1
ATOM 1974 N N . GLN A 1 268 ? 7.060 -12.471 5.828 1.00 98.44 268 GLN A N 1
ATOM 1975 C CA . GLN A 1 268 ? 7.059 -13.871 6.247 1.00 98.44 268 GLN A CA 1
ATOM 1976 C C . GLN A 1 268 ? 6.967 -14.023 7.765 1.00 98.44 268 GLN A C 1
ATOM 1978 O O . GLN A 1 268 ? 6.225 -14.879 8.239 1.00 98.44 268 GLN A O 1
ATOM 1983 N N . GLU A 1 269 ? 7.635 -13.159 8.527 1.00 98.50 269 GLU A N 1
ATOM 1984 C CA . GLU A 1 269 ? 7.556 -13.145 9.993 1.00 98.50 269 GLU A CA 1
ATOM 1985 C C . GLU A 1 269 ? 6.128 -12.852 10.486 1.00 98.50 269 GLU A C 1
ATOM 1987 O O . GLU A 1 269 ? 5.616 -13.562 11.351 1.00 98.50 269 GLU A O 1
ATOM 1992 N N . ILE A 1 270 ? 5.449 -11.855 9.906 1.00 98.44 270 ILE A N 1
ATOM 1993 C CA . ILE A 1 270 ? 4.103 -11.448 10.345 1.00 98.44 270 ILE A CA 1
ATOM 1994 C C . ILE A 1 270 ? 3.001 -12.354 9.773 1.00 98.44 270 ILE A C 1
ATOM 1996 O O . ILE A 1 270 ? 2.015 -12.622 10.457 1.00 98.44 270 ILE A O 1
ATOM 2000 N N . THR A 1 271 ? 3.128 -12.821 8.525 1.00 97.88 271 THR A N 1
ATOM 2001 C CA . THR A 1 271 ? 2.053 -13.577 7.843 1.00 97.88 271 THR A CA 1
ATOM 2002 C C . THR A 1 271 ? 2.256 -15.092 7.825 1.00 97.88 271 THR A C 1
ATOM 2004 O O . THR A 1 271 ? 1.354 -15.808 7.395 1.00 97.88 271 THR A O 1
ATOM 2007 N N . GLN A 1 272 ? 3.412 -15.585 8.288 1.00 97.69 272 GLN A N 1
ATOM 2008 C CA . GLN A 1 272 ? 3.791 -17.008 8.321 1.00 97.69 272 GLN A CA 1
ATOM 2009 C C . GLN A 1 272 ? 3.752 -17.707 6.943 1.00 97.69 272 GLN A C 1
ATOM 2011 O O . GLN A 1 272 ? 3.672 -18.930 6.844 1.00 97.69 272 GLN A O 1
ATOM 2016 N N . ARG A 1 273 ? 3.861 -16.925 5.860 1.00 97.38 273 ARG A N 1
ATOM 2017 C CA . ARG A 1 273 ? 4.008 -17.378 4.469 1.00 97.38 273 ARG A CA 1
ATOM 2018 C C . ARG A 1 273 ? 5.030 -16.499 3.736 1.00 97.38 273 ARG A C 1
ATOM 2020 O O . ARG A 1 273 ? 5.149 -15.327 4.083 1.00 97.38 273 ARG A O 1
ATOM 2027 N N . PRO A 1 274 ? 5.742 -16.992 2.710 1.00 97.81 274 PRO A N 1
ATOM 2028 C CA . PRO A 1 274 ? 6.587 -16.122 1.895 1.00 97.81 274 PRO A CA 1
ATOM 2029 C C . PRO A 1 274 ? 5.757 -15.008 1.213 1.00 97.81 274 PRO A C 1
ATOM 2031 O O . PRO A 1 274 ? 4.579 -15.237 0.901 1.00 97.81 274 PRO A O 1
ATOM 2034 N N . PRO A 1 275 ? 6.345 -13.818 0.969 1.00 98.31 275 PRO A N 1
ATOM 2035 C CA . PRO A 1 275 ? 5.760 -12.798 0.095 1.00 98.31 275 PRO A CA 1
ATOM 2036 C C . PRO A 1 275 ? 5.654 -13.297 -1.355 1.00 98.31 275 PRO A C 1
ATOM 2038 O O . PRO A 1 275 ? 6.390 -14.199 -1.767 1.00 98.31 275 PRO A O 1
ATOM 2041 N N . TYR A 1 276 ? 4.756 -12.700 -2.140 1.00 98.69 276 TYR A N 1
ATOM 2042 C CA . TYR A 1 276 ? 4.553 -13.086 -3.537 1.00 98.69 276 TYR A CA 1
ATOM 2043 C C . TYR A 1 276 ? 5.774 -12.750 -4.402 1.00 98.69 276 TYR A C 1
ATOM 2045 O O . TYR A 1 276 ? 6.356 -11.669 -4.304 1.00 98.69 276 TYR A O 1
ATOM 2053 N N . THR A 1 277 ? 6.152 -13.664 -5.299 1.00 98.75 277 THR A N 1
ATOM 2054 C CA . THR A 1 277 ? 7.195 -13.407 -6.302 1.00 98.75 277 THR A CA 1
ATOM 2055 C C . THR A 1 277 ? 6.633 -12.662 -7.515 1.00 98.75 277 THR A C 1
ATOM 2057 O O . THR A 1 277 ? 5.443 -12.752 -7.828 1.00 98.75 277 THR A O 1
ATOM 2060 N N . ILE A 1 278 ? 7.502 -11.989 -8.279 1.00 98.56 278 ILE A N 1
ATOM 2061 C CA . ILE A 1 278 ? 7.096 -11.329 -9.530 1.00 98.56 278 ILE A CA 1
ATOM 2062 C C . ILE A 1 278 ? 6.529 -12.324 -10.562 1.00 98.56 278 ILE A C 1
ATOM 2064 O O . ILE A 1 278 ? 5.660 -11.964 -11.350 1.00 98.56 278 ILE A O 1
ATOM 2068 N N . GLN A 1 279 ? 6.960 -13.592 -10.531 1.00 98.75 279 GLN A N 1
ATOM 2069 C CA . GLN A 1 279 ? 6.425 -14.662 -11.381 1.00 98.75 279 GLN A CA 1
ATOM 2070 C C . GLN A 1 279 ? 5.012 -15.086 -10.954 1.00 98.75 279 GLN A C 1
ATOM 2072 O O . GLN A 1 279 ? 4.166 -15.320 -11.816 1.00 98.75 279 GLN A O 1
ATOM 2077 N N . GLN A 1 280 ? 4.735 -15.153 -9.646 1.00 98.69 280 GLN A N 1
ATOM 2078 C CA . GLN A 1 280 ? 3.387 -15.417 -9.129 1.00 98.69 280 GLN A CA 1
ATOM 2079 C C . GLN A 1 280 ? 2.442 -14.267 -9.484 1.00 98.69 280 GLN A C 1
ATOM 2081 O O . GLN A 1 280 ? 1.401 -14.504 -10.087 1.00 98.69 280 GLN A O 1
ATOM 2086 N N . PHE A 1 281 ? 2.847 -13.018 -9.231 1.00 98.69 281 PHE A N 1
ATOM 2087 C CA . PHE A 1 281 ? 2.107 -11.829 -9.662 1.00 98.69 281 PHE A CA 1
ATOM 2088 C C . PHE A 1 281 ? 1.832 -11.832 -11.177 1.00 98.69 281 PHE A C 1
ATOM 2090 O O . PHE A 1 281 ? 0.691 -11.648 -11.601 1.00 98.69 281 PHE A O 1
ATOM 2097 N N . ALA A 1 282 ? 2.847 -12.097 -12.006 1.00 98.56 282 ALA A N 1
ATOM 2098 C CA . ALA A 1 282 ? 2.683 -12.150 -13.457 1.00 98.56 282 ALA A CA 1
ATOM 2099 C C . ALA A 1 282 ? 1.658 -13.214 -13.891 1.00 98.56 282 ALA A C 1
ATOM 2101 O O . ALA A 1 282 ? 0.827 -12.934 -14.755 1.00 98.56 282 ALA A O 1
ATOM 2102 N N . GLN A 1 283 ? 1.682 -14.404 -13.279 1.00 98.56 283 GLN A N 1
ATOM 2103 C CA . GLN A 1 283 ? 0.741 -15.497 -13.551 1.00 98.56 283 GLN A CA 1
ATOM 2104 C C . GLN A 1 283 ? -0.682 -15.178 -13.066 1.00 98.56 283 GLN A C 1
ATOM 2106 O O . GLN A 1 283 ? -1.635 -15.363 -13.823 1.00 98.56 283 GLN A O 1
ATOM 2111 N N . ASP A 1 284 ? -0.834 -14.676 -11.840 1.00 98.50 284 ASP A N 1
ATOM 2112 C CA . ASP A 1 284 ? -2.132 -14.352 -11.237 1.00 98.50 284 ASP A CA 1
ATOM 2113 C C . ASP A 1 284 ? -2.858 -13.254 -12.031 1.00 98.50 284 ASP A C 1
ATOM 2115 O O . ASP A 1 284 ? -4.055 -13.349 -12.308 1.00 98.50 284 ASP A O 1
ATOM 2119 N N . PHE A 1 285 ? -2.120 -12.225 -12.457 1.00 98.06 285 PHE A N 1
ATOM 2120 C CA . PHE A 1 285 ? -2.664 -11.066 -13.166 1.00 98.06 285 PHE A CA 1
ATOM 2121 C C . PHE A 1 285 ? -2.563 -11.165 -14.702 1.00 98.06 285 PHE A C 1
ATOM 2123 O O . PHE A 1 285 ? -2.958 -10.226 -15.397 1.00 98.06 285 PHE A O 1
ATOM 2130 N N . ARG A 1 286 ? -2.116 -12.301 -15.268 1.00 97.19 286 ARG A N 1
ATOM 2131 C CA . ARG A 1 286 ? -1.856 -12.496 -16.717 1.00 97.19 286 ARG A CA 1
ATOM 2132 C C . ARG A 1 286 ? -2.980 -12.039 -17.653 1.00 97.19 286 ARG A C 1
ATOM 2134 O O . ARG A 1 286 ? -2.707 -11.520 -18.730 1.00 97.19 286 ARG A O 1
ATOM 2141 N N . GLN A 1 287 ? -4.243 -12.191 -17.244 1.00 96.62 287 GLN A N 1
ATOM 2142 C CA . GLN A 1 287 ? -5.406 -11.772 -18.038 1.00 96.62 287 GLN A CA 1
ATOM 2143 C C . GLN A 1 287 ? -5.538 -10.244 -18.141 1.00 96.62 287 GLN A C 1
ATOM 2145 O O . GLN A 1 287 ? -5.978 -9.738 -19.167 1.00 96.62 287 GLN A O 1
ATOM 2150 N N . GLN A 1 288 ? -5.107 -9.492 -17.125 1.00 96.50 288 GLN A N 1
ATOM 2151 C CA . GLN A 1 288 ? -5.093 -8.022 -17.153 1.00 96.50 288 GLN A CA 1
ATOM 2152 C C . GLN A 1 288 ? -3.935 -7.468 -18.006 1.00 96.50 288 GLN A C 1
ATOM 2154 O O . GLN A 1 288 ? -3.954 -6.302 -18.413 1.00 96.50 288 GLN A O 1
ATOM 2159 N N . PHE A 1 289 ? -2.961 -8.326 -18.323 1.00 95.50 289 PHE A N 1
ATOM 2160 C CA . PHE A 1 289 ? -1.911 -8.107 -19.314 1.00 95.50 289 PHE A CA 1
ATOM 2161 C C . PHE A 1 289 ? -2.251 -8.699 -20.698 1.00 95.50 289 PHE A C 1
ATOM 2163 O O . PHE A 1 289 ? -1.372 -8.737 -21.557 1.00 95.50 289 PHE A O 1
ATOM 2170 N N . ALA A 1 290 ? -3.478 -9.165 -20.961 1.00 90.00 290 ALA A N 1
ATOM 2171 C CA . ALA A 1 290 ? -3.866 -9.630 -22.296 1.00 90.00 290 ALA A CA 1
ATOM 2172 C C . ALA A 1 290 ? -4.034 -8.445 -23.278 1.00 90.00 290 ALA A C 1
ATOM 2174 O O . ALA A 1 290 ? -4.544 -7.400 -22.865 1.00 90.00 290 ALA A O 1
ATOM 2175 N N . PRO A 1 291 ? -3.640 -8.570 -24.563 1.00 88.19 291 PRO A N 1
ATOM 2176 C CA . PRO A 1 291 ? -3.822 -7.501 -25.547 1.00 88.19 291 PRO A CA 1
ATOM 2177 C C . PRO A 1 291 ? -5.284 -7.062 -25.685 1.00 88.19 291 PRO A C 1
ATOM 2179 O O . PRO A 1 291 ? -6.177 -7.895 -25.828 1.00 88.19 291 PRO A O 1
ATOM 2182 N N . THR A 1 292 ? -5.533 -5.750 -25.685 1.00 76.00 292 THR A N 1
ATOM 2183 C CA . THR A 1 292 ? -6.896 -5.186 -25.751 1.00 76.00 292 THR A CA 1
ATOM 2184 C C . THR A 1 292 ? -7.499 -5.178 -27.159 1.00 76.00 292 THR A C 1
ATOM 2186 O O . THR A 1 292 ? -8.686 -4.895 -27.318 1.00 76.00 292 THR A O 1
ATOM 2189 N N . TYR A 1 293 ? -6.704 -5.462 -28.193 1.00 66.81 293 TYR A N 1
ATOM 2190 C CA . TYR A 1 293 ? -7.186 -5.542 -29.569 1.00 66.81 293 TYR A CA 1
ATOM 2191 C C . TYR A 1 293 ? -7.901 -6.872 -29.809 1.00 66.81 293 TYR A C 1
ATOM 2193 O O . TYR A 1 293 ? -7.337 -7.940 -29.570 1.00 66.81 293 TYR A O 1
ATOM 2201 N N . GLN A 1 294 ? -9.119 -6.820 -30.355 1.00 46.31 294 GLN A N 1
ATOM 2202 C CA . GLN A 1 294 ? -9.740 -8.015 -30.919 1.00 46.31 294 GLN A CA 1
ATOM 2203 C C . GLN A 1 294 ? -8.840 -8.572 -32.024 1.00 46.31 294 GLN A C 1
ATOM 2205 O O . GLN A 1 294 ? -8.533 -7.876 -32.995 1.00 46.31 294 GLN A O 1
ATOM 2210 N N . VAL A 1 295 ? -8.476 -9.849 -31.914 1.00 44.38 295 VAL A N 1
ATOM 2211 C CA . VAL A 1 295 ? -7.968 -10.607 -33.058 1.00 44.38 295 VAL A CA 1
ATOM 2212 C C . VAL A 1 295 ? -9.138 -10.777 -34.024 1.00 44.38 295 VAL A C 1
ATOM 2214 O O . VAL A 1 295 ? -9.932 -11.707 -33.892 1.00 44.38 295 VAL A O 1
ATOM 2217 N N . LEU A 1 296 ? -9.263 -9.855 -34.983 1.00 40.50 296 LEU A N 1
ATOM 2218 C CA . LEU A 1 296 ? -10.141 -10.029 -36.136 1.00 40.50 296 LEU A CA 1
ATOM 2219 C C . LEU A 1 296 ? -9.668 -11.278 -36.881 1.00 40.50 296 LEU A C 1
ATOM 2221 O O . LEU A 1 296 ? -8.610 -11.297 -37.512 1.00 40.50 296 LEU A O 1
ATOM 2225 N N . SER A 1 297 ? -10.433 -12.352 -36.730 1.00 44.44 297 SER A N 1
ATOM 2226 C CA . SER A 1 297 ? -10.069 -13.683 -37.185 1.00 44.44 297 SER A CA 1
ATOM 2227 C C . SER A 1 297 ? -9.918 -13.724 -38.708 1.00 44.44 297 SER A C 1
ATOM 2229 O O . SER A 1 297 ? -10.913 -13.632 -39.424 1.00 44.44 297 SER A O 1
ATOM 2231 N N . GLY A 1 298 ? -8.692 -13.936 -39.201 1.00 45.38 298 GLY A N 1
ATOM 2232 C CA . GLY A 1 298 ? -8.482 -14.478 -40.548 1.00 45.38 298 GLY A CA 1
ATOM 2233 C C . GLY A 1 298 ? -7.839 -13.582 -41.611 1.00 45.38 298 GLY A C 1
ATOM 2234 O O . GLY A 1 298 ? -7.932 -13.943 -42.781 1.00 45.38 298 GLY A O 1
ATOM 2235 N N . VAL A 1 299 ? -7.161 -12.474 -41.273 1.00 38.59 299 VAL A N 1
ATOM 2236 C CA . VAL A 1 299 ? -6.354 -11.727 -42.268 1.00 38.59 299 VAL A CA 1
ATOM 2237 C C . VAL A 1 299 ? -4.909 -11.511 -41.806 1.00 38.59 299 VAL A C 1
ATOM 2239 O O . VAL A 1 299 ? -4.601 -10.574 -41.070 1.00 38.59 299 VAL A O 1
ATOM 2242 N N . ASP A 1 300 ? -4.002 -12.369 -42.282 1.00 36.03 300 ASP A N 1
ATOM 2243 C CA . ASP A 1 300 ? -2.554 -12.191 -42.117 1.00 36.03 300 ASP A CA 1
ATOM 2244 C C . ASP A 1 300 ? -2.005 -11.151 -43.109 1.00 36.03 300 ASP A C 1
ATOM 2246 O O . ASP A 1 300 ? -1.652 -11.460 -44.249 1.00 36.03 300 ASP A O 1
ATOM 2250 N N . TYR A 1 301 ? -1.884 -9.903 -42.656 1.00 37.97 301 TYR A N 1
ATOM 2251 C CA . TYR A 1 301 ? -1.248 -8.831 -43.428 1.00 37.97 301 TYR A CA 1
ATOM 2252 C C . TYR A 1 301 ? 0.291 -8.944 -43.523 1.00 37.97 301 TYR A C 1
ATOM 2254 O O . TYR A 1 301 ? 0.912 -8.134 -44.212 1.00 37.97 301 TYR A O 1
ATOM 2262 N N . ARG A 1 302 ? 0.949 -9.948 -42.912 1.00 39.81 302 ARG A N 1
ATOM 2263 C CA . ARG A 1 302 ? 2.415 -10.145 -43.010 1.00 39.81 302 ARG A CA 1
ATOM 2264 C C . ARG A 1 302 ? 2.871 -10.856 -44.292 1.00 39.81 302 ARG A C 1
ATOM 2266 O O . ARG A 1 302 ? 4.013 -11.308 -44.384 1.00 39.81 302 ARG A O 1
ATOM 2273 N N . ARG A 1 303 ? 2.039 -10.876 -45.336 1.00 37.34 303 ARG A N 1
ATOM 2274 C CA . ARG A 1 303 ? 2.441 -11.248 -46.700 1.00 37.34 303 ARG A CA 1
ATOM 2275 C C . ARG A 1 303 ? 2.043 -10.188 -47.726 1.00 37.34 303 ARG A C 1
ATOM 2277 O O . ARG A 1 303 ? 1.054 -10.389 -48.411 1.00 37.34 303 ARG A O 1
ATOM 2284 N N . HIS A 1 304 ? 2.881 -9.162 -47.922 1.00 36.19 304 HIS A N 1
ATOM 2285 C CA . HIS A 1 304 ? 3.298 -8.655 -49.253 1.00 36.19 304 HIS A CA 1
ATOM 2286 C C . HIS A 1 304 ? 4.292 -7.473 -49.151 1.00 36.19 304 HIS A C 1
ATOM 2288 O O . HIS A 1 304 ? 3.967 -6.331 -49.448 1.00 36.19 304 HIS A O 1
ATOM 2294 N N . TYR A 1 305 ? 5.552 -7.769 -48.813 1.00 34.28 305 TYR A N 1
ATOM 2295 C CA . TYR A 1 305 ? 6.697 -6.953 -49.245 1.00 34.28 305 TYR A CA 1
ATOM 2296 C C . TYR A 1 305 ? 7.807 -7.872 -49.772 1.00 34.28 305 TYR A C 1
ATOM 2298 O O . TYR A 1 305 ? 8.643 -8.381 -49.030 1.00 34.28 305 TYR A O 1
ATOM 2306 N N . ARG A 1 306 ? 7.795 -8.106 -51.088 1.00 32.62 306 ARG A N 1
ATOM 2307 C CA . ARG A 1 306 ? 8.946 -8.600 -51.857 1.00 32.62 306 ARG A CA 1
ATOM 2308 C C . ARG A 1 306 ? 9.219 -7.599 -52.972 1.00 32.62 306 ARG A C 1
ATOM 2310 O O . ARG A 1 306 ? 8.291 -7.187 -53.661 1.00 32.62 306 ARG A O 1
ATOM 2317 N N . HIS A 1 307 ? 10.483 -7.218 -53.137 1.00 31.20 307 HIS A N 1
ATOM 2318 C CA . HIS A 1 307 ? 10.908 -6.260 -54.157 1.00 31.20 307 HIS A CA 1
ATOM 2319 C C . HIS A 1 307 ? 10.476 -6.673 -55.572 1.00 31.20 307 HIS A C 1
ATOM 2321 O O . HIS A 1 307 ? 10.701 -7.810 -55.991 1.00 31.20 307 HIS A O 1
ATOM 2327 N N . ARG A 1 308 ? 10.015 -5.691 -56.352 1.00 29.86 308 ARG A N 1
ATOM 2328 C CA . ARG A 1 308 ? 10.309 -5.592 -57.787 1.00 29.86 308 ARG A CA 1
ATOM 2329 C C . ARG A 1 308 ? 10.709 -4.145 -58.117 1.00 29.86 308 ARG A C 1
ATOM 2331 O O . ARG A 1 308 ? 10.093 -3.234 -57.569 1.00 29.86 308 ARG A O 1
ATOM 2338 N N . PRO A 1 309 ? 11.745 -3.920 -58.944 1.00 33.88 309 PRO A N 1
ATOM 2339 C CA . PRO A 1 309 ? 12.176 -2.584 -59.345 1.00 33.88 309 PRO A CA 1
ATOM 2340 C C . PRO A 1 309 ? 11.488 -2.116 -60.638 1.00 33.88 309 PRO A C 1
ATOM 2342 O O . PRO A 1 309 ? 11.041 -2.934 -61.440 1.00 33.88 309 PRO A O 1
ATOM 2345 N N . GLY A 1 310 ? 11.528 -0.804 -60.884 1.00 28.98 310 GLY A N 1
ATOM 2346 C CA . GLY A 1 310 ? 11.279 -0.207 -62.200 1.00 28.98 310 GLY A CA 1
ATOM 2347 C C . GLY A 1 310 ? 9.989 0.609 -62.323 1.00 28.98 310 GLY A C 1
ATOM 2348 O O . GLY A 1 310 ? 8.984 0.304 -61.695 1.00 28.98 310 GLY A O 1
ATOM 2349 N N . TYR A 1 311 ? 10.059 1.623 -63.192 1.00 29.78 311 TYR A N 1
ATOM 2350 C CA . TYR A 1 311 ? 8.981 2.512 -63.649 1.00 29.78 311 TYR A CA 1
ATOM 2351 C C . TYR A 1 311 ? 8.265 3.351 -62.579 1.00 29.78 311 TYR A C 1
ATOM 2353 O O . TYR A 1 311 ? 7.426 2.880 -61.820 1.00 29.78 311 TYR A O 1
ATOM 2361 N N . GLY A 1 312 ? 8.520 4.659 -62.622 1.00 27.70 312 GLY A N 1
ATOM 2362 C CA . GLY A 1 312 ? 7.659 5.666 -62.011 1.00 27.70 312 GLY A CA 1
ATOM 2363 C C . GLY A 1 312 ? 7.202 6.670 -63.063 1.00 27.70 312 GLY A C 1
ATOM 2364 O O . GLY A 1 312 ? 8.027 7.180 -63.821 1.00 27.70 312 GLY A O 1
ATOM 2365 N N . THR A 1 313 ? 5.912 7.010 -63.066 1.00 27.56 313 THR A N 1
ATOM 2366 C CA . THR A 1 313 ? 5.421 8.202 -63.767 1.00 27.56 313 THR A CA 1
ATOM 2367 C C . THR A 1 313 ? 4.322 8.901 -62.974 1.00 27.56 313 THR A C 1
ATOM 2369 O O . THR A 1 313 ? 3.534 8.282 -62.267 1.00 27.56 313 THR A O 1
ATOM 2372 N N . ARG A 1 314 ? 4.320 10.227 -63.106 1.00 29.08 314 ARG A N 1
ATOM 2373 C CA . ARG A 1 314 ? 3.447 11.215 -62.461 1.00 29.08 314 ARG A CA 1
ATOM 2374 C C . ARG A 1 314 ? 1.955 10.865 -62.540 1.00 29.08 314 ARG A C 1
ATOM 2376 O O . ARG A 1 314 ? 1.475 10.505 -63.610 1.00 29.08 314 ARG A O 1
ATOM 2383 N N . ILE A 1 315 ? 1.209 11.218 -61.493 1.00 29.30 315 ILE A N 1
ATOM 2384 C CA . ILE A 1 315 ? -0.180 11.680 -61.630 1.00 29.30 315 ILE A CA 1
ATOM 2385 C C . ILE A 1 315 ? -0.278 13.088 -61.025 1.00 29.30 315 ILE A C 1
ATOM 2387 O O . ILE A 1 315 ? 0.062 13.312 -59.865 1.00 29.30 315 ILE A O 1
ATOM 2391 N N . CYS A 1 316 ? -0.717 14.045 -61.842 1.00 26.91 316 CYS A N 1
ATOM 2392 C CA . CYS A 1 316 ? -1.195 15.361 -61.407 1.00 26.91 316 CYS A CA 1
ATOM 2393 C C . CYS A 1 316 ? -2.668 15.186 -60.971 1.00 26.91 316 CYS A C 1
ATOM 2395 O O . CYS A 1 316 ? -3.364 14.366 -61.555 1.00 26.91 316 CYS A O 1
ATOM 2397 N N . GLY A 1 317 ? -3.260 15.883 -60.006 1.00 26.66 317 GLY A N 1
ATOM 2398 C CA . GLY A 1 317 ? -2.854 17.089 -59.295 1.00 26.66 317 GLY A CA 1
ATOM 2399 C C . GLY A 1 317 ? -4.087 17.987 -59.125 1.00 26.66 317 GLY A C 1
ATOM 2400 O O . GLY A 1 317 ? -4.668 18.405 -60.117 1.00 26.66 317 GLY A O 1
ATOM 2401 N N . ARG A 1 318 ? -4.461 18.296 -57.872 1.00 29.02 318 ARG A N 1
ATOM 2402 C CA . ARG A 1 318 ? -5.580 19.177 -57.452 1.00 29.02 318 ARG A CA 1
ATOM 2403 C C . ARG A 1 318 ? -6.990 18.837 -57.992 1.00 29.02 318 ARG A C 1
ATOM 2405 O O . ARG A 1 318 ? -7.319 19.142 -59.131 1.00 29.02 318 ARG A O 1
ATOM 2412 N N . ARG A 1 319 ? -7.922 18.567 -57.070 1.00 26.88 319 ARG A N 1
ATOM 2413 C CA . ARG A 1 319 ? -8.763 19.632 -56.474 1.00 26.88 319 ARG A CA 1
ATOM 2414 C C . ARG A 1 319 ? -9.454 19.152 -55.198 1.00 26.88 319 ARG A C 1
ATOM 2416 O O . ARG A 1 319 ? -9.836 17.997 -55.077 1.00 26.88 319 ARG A O 1
ATOM 2423 N N . SER A 1 320 ? -9.603 20.076 -54.259 1.00 27.42 320 SER A N 1
ATOM 2424 C CA . SER A 1 320 ? -10.349 19.927 -53.012 1.00 27.42 320 SER A CA 1
ATOM 2425 C C . SER A 1 320 ? -11.771 20.463 -53.170 1.00 27.42 320 SER A C 1
ATOM 2427 O O . SER A 1 320 ? -11.933 21.584 -53.653 1.00 27.42 320 SER A O 1
ATOM 2429 N N . VAL A 1 321 ? -12.768 19.742 -52.657 1.00 27.36 321 VAL A N 1
ATOM 2430 C CA . VAL A 1 321 ? -14.028 20.341 -52.191 1.00 27.36 321 VAL A CA 1
ATOM 2431 C C . VAL A 1 321 ? -14.399 19.677 -50.870 1.00 27.36 321 VAL A C 1
ATOM 2433 O O . VAL A 1 321 ? -14.678 18.484 -50.831 1.00 27.36 321 VAL A O 1
ATOM 2436 N N . SER A 1 322 ? -14.416 20.468 -49.802 1.00 27.48 322 SER A N 1
ATOM 2437 C CA . SER A 1 322 ? -14.985 20.092 -48.509 1.00 27.48 322 SER A CA 1
ATOM 2438 C C . SER A 1 322 ? -16.105 21.070 -48.205 1.00 27.48 322 SER A C 1
ATOM 2440 O O . SER A 1 322 ? -15.850 22.270 -48.205 1.00 27.48 322 SER A O 1
ATOM 2442 N N . TYR A 1 323 ? -17.303 20.586 -47.884 1.00 27.69 323 TYR A N 1
ATOM 2443 C CA . TYR A 1 323 ? -18.272 21.372 -47.121 1.00 27.69 323 TYR A CA 1
ATOM 2444 C C . TYR A 1 323 ? -19.095 20.470 -46.205 1.00 27.69 323 TYR A C 1
ATOM 2446 O O . TYR A 1 323 ? -19.657 19.463 -46.629 1.00 27.69 323 TYR A O 1
ATOM 2454 N N . HIS A 1 324 ? -19.162 20.847 -44.930 1.00 29.44 324 HIS A N 1
ATOM 2455 C CA . HIS A 1 324 ? -20.205 20.392 -44.021 1.00 29.44 324 HIS A CA 1
ATOM 2456 C C . HIS A 1 324 ? -21.411 21.323 -44.142 1.00 29.44 324 HIS A C 1
ATOM 2458 O O . HIS A 1 324 ? -21.249 22.542 -44.159 1.00 29.44 324 HIS A O 1
ATOM 2464 N N . SER A 1 325 ? -22.613 20.765 -44.043 1.00 28.81 325 SER A N 1
ATOM 2465 C CA . SER A 1 325 ? -23.743 21.462 -43.432 1.00 28.81 325 SER A CA 1
ATOM 2466 C C . SER A 1 325 ? -24.509 20.483 -42.539 1.00 28.81 325 SER A C 1
ATOM 2468 O O . SER A 1 325 ? -24.682 19.310 -42.862 1.00 28.81 325 SER A O 1
ATOM 2470 N N . ARG A 1 326 ? -24.905 20.950 -41.351 1.00 32.78 326 ARG A N 1
ATOM 2471 C CA . ARG A 1 326 ? -25.791 20.224 -40.431 1.00 32.78 326 ARG A CA 1
ATOM 2472 C C . ARG A 1 326 ? -27.199 20.791 -40.585 1.00 32.78 326 ARG A C 1
ATOM 2474 O O . ARG A 1 326 ? -27.317 22.010 -40.663 1.00 32.78 326 ARG A O 1
ATOM 2481 N N . SER A 1 327 ? -28.235 19.958 -40.479 1.00 30.89 327 SER A N 1
ATOM 2482 C CA . SER A 1 327 ? -29.369 20.151 -39.543 1.00 30.89 327 SER A CA 1
ATOM 2483 C C . SER A 1 327 ? -30.614 19.352 -39.940 1.00 30.89 327 SER A C 1
ATOM 2485 O O . SER A 1 327 ? -30.993 19.329 -41.106 1.00 30.89 327 SER A O 1
ATOM 2487 N N . SER A 1 328 ? -31.263 18.739 -38.941 1.00 28.31 328 SER A N 1
ATOM 2488 C CA . SER A 1 328 ? -32.725 18.567 -38.784 1.00 28.31 328 SER A CA 1
ATOM 2489 C C . SER A 1 328 ? -33.024 17.517 -37.699 1.00 28.31 328 SER A C 1
ATOM 2491 O O . SER A 1 328 ? -32.204 16.621 -37.506 1.00 28.31 328 SER A O 1
ATOM 2493 N N . PRO A 1 329 ? -34.204 17.528 -37.049 1.00 45.53 329 PRO A N 1
ATOM 2494 C CA . PRO A 1 329 ? -35.077 18.671 -36.762 1.00 45.53 329 PRO A CA 1
ATOM 2495 C C . PRO A 1 329 ? -35.454 18.760 -35.259 1.00 45.53 329 PRO A C 1
ATOM 2497 O O . PRO A 1 329 ? -35.149 17.877 -34.460 1.00 45.53 329 PRO A O 1
ATOM 2500 N N . LYS A 1 330 ? -36.193 19.808 -34.866 1.00 31.59 330 LYS A N 1
ATOM 2501 C CA . LYS A 1 330 ? -37.034 19.800 -33.652 1.00 31.59 330 LYS A CA 1
ATOM 2502 C C . LYS A 1 330 ? -38.450 20.254 -34.003 1.00 31.59 330 LYS A C 1
ATOM 2504 O O . LYS A 1 330 ? -38.630 21.146 -34.823 1.00 31.59 330 LYS A O 1
ATOM 2509 N N . LEU A 1 331 ? -39.437 19.616 -33.381 1.00 31.23 331 LEU A N 1
ATOM 2510 C CA . LEU A 1 331 ? -40.863 19.794 -33.664 1.00 31.23 331 LEU A CA 1
ATOM 2511 C C . LEU A 1 331 ? -41.456 21.012 -32.937 1.00 31.23 331 LEU A C 1
ATOM 2513 O O . LEU A 1 331 ? -41.273 21.144 -31.726 1.00 31.23 331 LEU A O 1
ATOM 2517 N N . ARG A 1 332 ? -42.204 21.836 -33.684 1.00 32.50 332 ARG A N 1
ATOM 2518 C CA . ARG A 1 332 ? -43.348 22.703 -33.307 1.00 32.50 332 ARG A CA 1
ATOM 2519 C C . ARG A 1 332 ? -43.846 23.397 -34.596 1.00 32.50 332 ARG A C 1
ATOM 2521 O O . ARG A 1 332 ? -43.028 23.702 -35.451 1.00 32.50 332 ARG A O 1
ATOM 2528 N N . GLY A 1 333 ? -45.134 23.677 -34.794 1.00 29.12 333 GLY A N 1
ATOM 2529 C CA . GLY A 1 333 ? -46.266 23.327 -33.928 1.00 29.12 333 GLY A CA 1
ATOM 2530 C C . GLY A 1 333 ? -47.464 24.283 -33.986 1.00 29.12 333 GLY A C 1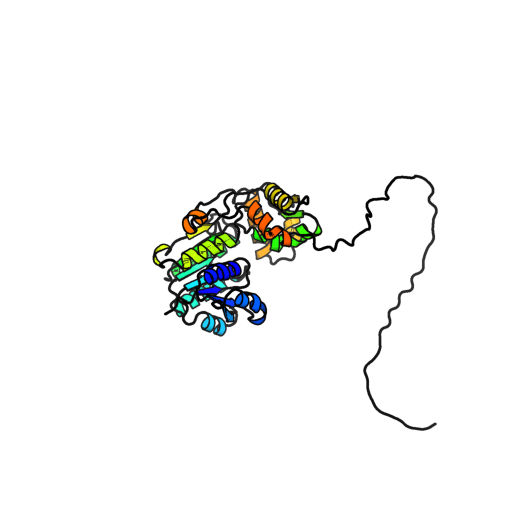
ATOM 2531 O O . GLY A 1 333 ? -48.043 24.535 -32.936 1.00 29.12 333 GLY A O 1
ATOM 2532 N N . SER A 1 334 ? -47.816 24.839 -35.150 1.00 32.03 334 SER A N 1
ATOM 2533 C CA . SER A 1 334 ? -49.028 25.656 -35.346 1.00 32.03 334 SER A CA 1
ATOM 2534 C C . SER A 1 334 ? -49.405 25.742 -36.833 1.00 32.03 334 SER A C 1
ATOM 2536 O O . SER A 1 334 ? -48.561 25.544 -37.706 1.00 32.03 334 SER A O 1
ATOM 2538 N N . SER A 1 335 ? -50.683 25.994 -37.123 1.00 30.45 335 SER A N 1
ATOM 2539 C CA . SER A 1 335 ? -51.282 25.929 -38.463 1.00 30.45 335 SER A CA 1
ATOM 2540 C C . SER A 1 335 ? -51.858 27.274 -38.925 1.00 30.45 335 SER A C 1
ATOM 2542 O O . SER A 1 335 ? -52.488 27.942 -38.115 1.00 30.45 335 SER A O 1
ATOM 2544 N N . CYS A 1 336 ? -51.662 27.595 -40.216 1.00 28.56 336 CYS A N 1
ATOM 2545 C CA . CYS A 1 336 ? -52.629 28.076 -41.236 1.00 28.56 336 CYS A CA 1
ATOM 2546 C C . CYS A 1 336 ? -53.895 28.885 -40.844 1.00 28.56 336 CYS A C 1
ATOM 2548 O O . CYS A 1 336 ? -54.485 28.616 -39.801 1.00 28.56 336 CYS A O 1
ATOM 2550 N N . PRO A 1 337 ? -54.517 29.631 -41.792 1.00 45.81 337 PRO A N 1
ATOM 2551 C CA . PRO A 1 337 ? -54.039 30.263 -43.047 1.00 45.81 337 PRO A CA 1
ATOM 2552 C C . PRO A 1 337 ? -54.632 31.711 -43.126 1.00 45.81 337 PRO A C 1
ATOM 2554 O O . PRO A 1 337 ? -54.835 32.298 -42.064 1.00 45.81 337 PRO A O 1
ATOM 2557 N N . PRO A 1 338 ? -55.063 32.282 -44.277 1.00 53.66 338 PRO A N 1
ATOM 2558 C CA . PRO A 1 338 ? -54.588 32.247 -45.671 1.00 53.66 338 PRO A CA 1
ATOM 2559 C C . PRO A 1 338 ? -53.909 33.616 -45.985 1.00 53.66 338 PRO A C 1
ATOM 2561 O O . PRO A 1 338 ? -53.197 34.097 -45.111 1.00 53.66 338 PRO A O 1
ATOM 2564 N N . SER A 1 339 ? -53.985 34.329 -47.123 1.00 34.22 339 SER A N 1
ATOM 2565 C CA . SER A 1 339 ? -54.506 34.157 -48.503 1.00 34.22 339 SER A CA 1
ATOM 2566 C C . SER A 1 339 ? -53.779 35.163 -49.414 1.00 34.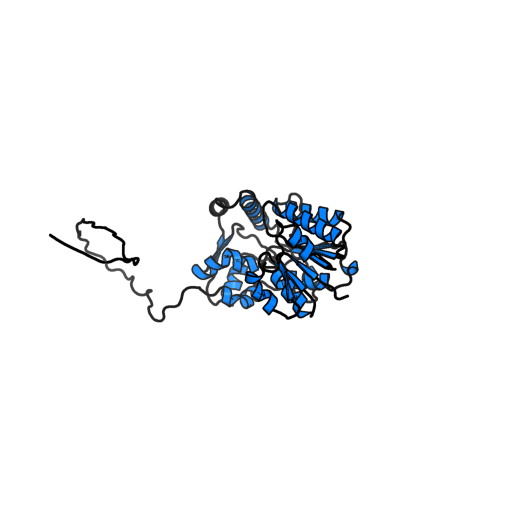22 339 SER A C 1
ATOM 2568 O O . SER A 1 339 ? -53.545 36.286 -48.963 1.00 34.22 339 SER A O 1
ATOM 2570 N N . GLY A 1 340 ? -53.526 34.821 -50.683 1.00 43.75 340 GLY A N 1
ATOM 2571 C CA . GLY A 1 340 ? -52.957 35.733 -51.689 1.00 43.75 340 GLY A CA 1
ATOM 2572 C C . GLY A 1 340 ? -52.301 34.985 -52.836 1.00 43.75 340 GLY A C 1
ATOM 2573 O O . GLY A 1 340 ? -51.101 34.679 -52.686 1.00 43.75 340 GLY A O 1
#